Protein AF-A0A8H5X0K3-F1 (afdb_monomer_lite)

Structure (mmCIF, N/CA/C/O backbone):
data_AF-A0A8H5X0K3-F1
#
_entry.id   AF-A0A8H5X0K3-F1
#
loop_
_atom_site.group_PDB
_atom_site.id
_atom_site.type_symbol
_atom_site.label_atom_id
_atom_site.label_alt_id
_atom_site.label_comp_id
_atom_site.label_asym_id
_atom_site.label_entity_id
_atom_site.label_seq_id
_atom_site.pdbx_PDB_ins_code
_atom_site.Cartn_x
_atom_site.Cartn_y
_atom_site.Cartn_z
_atom_site.occupancy
_atom_site.B_iso_or_equiv
_atom_site.auth_seq_id
_atom_site.auth_comp_id
_atom_site.auth_asym_id
_atom_site.auth_atom_id
_atom_site.pdbx_PDB_model_num
ATOM 1 N N . MET A 1 1 ? -10.413 4.285 52.171 1.00 44.81 1 MET A N 1
ATOM 2 C CA . MET A 1 1 ? -11.745 3.940 51.624 1.00 44.81 1 MET A CA 1
ATOM 3 C C . MET A 1 1 ? -11.951 4.759 50.364 1.00 44.81 1 MET A C 1
ATOM 5 O O . MET A 1 1 ? -11.795 5.970 50.444 1.00 44.81 1 MET A O 1
ATOM 9 N N . ALA A 1 2 ? -12.224 4.126 49.221 1.00 47.94 2 ALA A N 1
ATOM 10 C CA . ALA A 1 2 ? -12.540 4.861 47.996 1.00 47.94 2 ALA A CA 1
ATOM 11 C C . ALA A 1 2 ? -13.888 5.598 48.158 1.00 47.94 2 ALA A C 1
ATOM 13 O O . ALA A 1 2 ? -14.798 5.040 48.782 1.00 47.94 2 ALA A O 1
ATOM 14 N N . PRO A 1 3 ? -14.025 6.839 47.658 1.00 56.34 3 PRO A N 1
ATOM 15 C CA . PRO A 1 3 ? -15.287 7.568 47.719 1.00 56.34 3 PRO A CA 1
ATOM 16 C C . PRO A 1 3 ? -16.345 6.837 46.884 1.00 56.34 3 PRO A C 1
ATOM 18 O O . PRO A 1 3 ? -16.100 6.507 45.728 1.00 56.34 3 PRO A O 1
ATOM 21 N N . LYS A 1 4 ? -17.518 6.570 47.472 1.00 64.50 4 LYS A N 1
ATOM 22 C CA . LYS A 1 4 ? -18.664 6.011 46.741 1.00 64.50 4 LYS A CA 1
ATOM 23 C C . LYS A 1 4 ? -19.231 7.081 45.814 1.00 64.50 4 LYS A C 1
ATOM 25 O O . LYS A 1 4 ? -19.579 8.166 46.281 1.00 64.50 4 LYS A O 1
ATOM 30 N N . LEU A 1 5 ? -19.335 6.778 44.526 1.00 79.56 5 LEU A N 1
ATOM 31 C CA . LEU A 1 5 ? -19.898 7.680 43.529 1.00 79.56 5 LEU A CA 1
ATOM 32 C C . LEU A 1 5 ? -21.422 7.523 43.468 1.00 79.56 5 LEU A C 1
ATOM 34 O O . LEU A 1 5 ? -21.978 6.473 43.791 1.00 79.56 5 LEU A O 1
ATOM 38 N N . LEU A 1 6 ? -22.121 8.565 43.008 1.00 74.38 6 LEU A N 1
ATOM 39 C CA . LEU A 1 6 ? -23.579 8.538 42.822 1.00 74.38 6 LEU A CA 1
ATOM 40 C C . LEU A 1 6 ? -24.021 7.394 41.888 1.00 74.38 6 LEU A C 1
ATOM 42 O O . LEU A 1 6 ? -25.115 6.86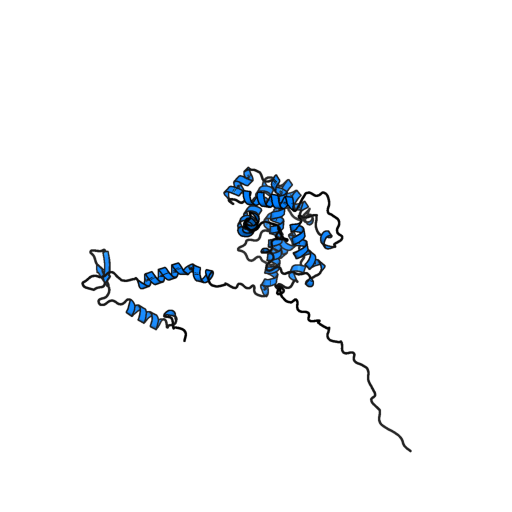0 42.051 1.00 74.38 6 LEU A O 1
ATOM 46 N N . THR A 1 7 ? -23.174 7.008 40.928 1.00 77.94 7 THR A N 1
ATOM 47 C CA . THR A 1 7 ? -23.386 5.895 39.985 1.00 77.94 7 THR A CA 1
ATOM 48 C C . THR A 1 7 ? -23.338 4.518 40.632 1.00 77.94 7 THR A C 1
ATOM 50 O O . THR A 1 7 ? -23.937 3.594 40.090 1.00 77.94 7 THR A O 1
ATOM 53 N N . ASP A 1 8 ? -22.689 4.394 41.790 1.00 83.44 8 ASP A N 1
ATOM 54 C CA . ASP A 1 8 ? -22.505 3.120 42.494 1.00 83.44 8 ASP A CA 1
ATOM 55 C C . ASP A 1 8 ? -23.735 2.756 43.342 1.00 83.44 8 ASP A C 1
ATOM 57 O O . ASP A 1 8 ? -23.810 1.678 43.933 1.00 83.44 8 ASP A O 1
ATOM 61 N N . LEU A 1 9 ? -24.716 3.663 43.423 1.00 83.06 9 LEU A N 1
ATOM 62 C CA . LEU A 1 9 ? -25.986 3.426 44.094 1.00 83.06 9 LEU A CA 1
ATOM 63 C C . LEU A 1 9 ? -26.957 2.651 43.180 1.00 83.06 9 LEU A C 1
ATOM 65 O O . LEU A 1 9 ? -27.055 2.951 41.980 1.00 83.06 9 LEU A O 1
ATOM 69 N N . PRO A 1 10 ? -27.761 1.724 43.740 1.00 89.44 10 PRO A N 1
ATOM 70 C CA . PRO A 1 10 ? -28.843 1.064 43.013 1.00 89.44 10 PRO A CA 1
ATOM 71 C C . PRO A 1 10 ? -29.771 2.062 42.309 1.00 89.44 10 PRO A C 1
ATOM 73 O O . PRO A 1 10 ? -29.965 3.195 42.769 1.00 89.44 10 PRO A O 1
ATOM 76 N N . SER A 1 11 ? -30.355 1.647 41.183 1.00 73.50 11 SER A N 1
ATOM 77 C CA . SER A 1 11 ? -31.247 2.476 40.357 1.00 73.50 11 SER A CA 1
ATOM 78 C C . SER A 1 11 ? -32.378 3.111 41.158 1.00 73.50 11 SER A C 1
ATOM 80 O O . SER A 1 11 ? -32.701 4.278 40.942 1.00 73.50 11 SER A O 1
ATOM 82 N N . GLU A 1 12 ? -32.940 2.378 42.115 1.00 85.50 12 GLU A N 1
ATOM 83 C CA . GLU A 1 12 ? -34.060 2.816 42.948 1.00 85.50 12 GLU A CA 1
ATOM 84 C C . GLU A 1 12 ? -33.649 3.997 43.834 1.00 85.50 12 GLU A C 1
ATOM 86 O O . GLU A 1 12 ? -34.406 4.953 44.010 1.00 85.50 12 GLU A O 1
ATOM 91 N N . ILE A 1 13 ? -32.425 3.953 44.367 1.00 84.31 13 ILE A N 1
ATOM 92 C CA . ILE A 1 13 ? -31.873 5.001 45.226 1.00 84.31 13 ILE A CA 1
ATOM 93 C C . ILE A 1 13 ? -31.519 6.233 44.392 1.00 84.31 13 ILE A C 1
ATOM 95 O O . ILE A 1 13 ? -31.896 7.344 44.763 1.00 84.31 13 ILE A O 1
ATOM 99 N N . ARG A 1 14 ? -30.890 6.052 43.222 1.00 83.25 14 ARG A N 1
ATOM 100 C CA . ARG A 1 14 ? -30.601 7.159 42.292 1.00 83.25 14 ARG A CA 1
ATOM 101 C C . ARG A 1 14 ? -31.872 7.880 41.849 1.00 83.25 14 ARG A C 1
ATOM 103 O O . ARG A 1 14 ? -31.919 9.104 41.869 1.00 83.25 14 ARG A O 1
ATOM 110 N N . GLN A 1 15 ? -32.925 7.139 41.505 1.00 80.81 15 GLN A N 1
ATOM 111 C CA . GLN A 1 15 ? -34.209 7.725 41.117 1.00 80.81 15 GLN A CA 1
ATOM 112 C C . GLN A 1 15 ? -34.878 8.492 42.259 1.00 80.81 15 GLN A C 1
ATOM 114 O O . GLN A 1 15 ? -35.460 9.542 42.004 1.00 80.81 15 GLN A O 1
ATOM 119 N N . LYS A 1 16 ? -34.790 8.010 43.506 1.00 84.50 16 LYS A N 1
ATOM 120 C CA . LYS A 1 16 ? -35.275 8.765 44.673 1.00 84.50 16 LYS A CA 1
ATOM 121 C C . LYS A 1 16 ? -34.510 10.076 44.845 1.00 84.50 16 LYS A C 1
ATOM 123 O O . LYS A 1 16 ? -35.144 11.113 44.977 1.00 84.50 16 LYS A O 1
ATOM 128 N N . ILE A 1 17 ? -33.180 10.046 44.749 1.00 81.88 17 ILE A N 1
ATOM 129 C CA . ILE A 1 17 ? -32.344 11.254 44.826 1.00 81.88 17 ILE A CA 1
ATOM 130 C C . ILE A 1 17 ? -32.718 12.240 43.713 1.00 81.88 17 ILE A C 1
ATOM 132 O O . ILE A 1 17 ? -32.972 13.403 43.993 1.00 81.88 17 ILE A O 1
ATOM 136 N N . PHE A 1 18 ? -32.826 11.786 42.460 1.00 80.62 18 PHE A N 1
ATOM 137 C CA . PHE A 1 18 ? -33.210 12.665 41.351 1.00 80.62 18 PHE A CA 1
ATOM 138 C C . PHE A 1 18 ? -34.618 13.233 41.498 1.00 80.62 18 PHE A C 1
ATOM 140 O O . PHE A 1 18 ? -34.832 14.390 41.149 1.00 80.62 18 PHE A O 1
ATOM 147 N N . LYS A 1 19 ? -35.568 12.447 42.021 1.00 81.06 19 LYS A N 1
ATOM 148 C CA . LYS A 1 19 ? -36.908 12.945 42.339 1.00 81.06 19 LYS A CA 1
ATOM 149 C C . LYS A 1 19 ? -36.830 14.066 43.364 1.00 81.06 19 LYS A C 1
ATOM 151 O O . LYS A 1 19 ? -37.384 15.115 43.091 1.00 81.06 19 LYS A O 1
ATOM 156 N N . GLU A 1 20 ? -36.107 13.891 44.466 1.00 80.38 20 GLU A N 1
ATOM 157 C CA . GLU A 1 20 ? -35.952 14.954 45.468 1.00 80.38 20 GLU A CA 1
ATOM 158 C C . GLU A 1 20 ? -35.208 16.182 44.912 1.00 80.38 20 GLU A C 1
ATOM 160 O O . GLU A 1 20 ? -35.621 17.305 45.168 1.00 80.38 20 GLU A O 1
ATOM 165 N N . CYS A 1 21 ? -34.173 16.004 44.082 1.00 71.62 21 CYS A N 1
ATOM 166 C CA . CYS A 1 21 ? -33.432 17.124 43.484 1.00 71.62 21 CYS A CA 1
ATOM 167 C C . CYS A 1 21 ? -34.217 17.916 42.424 1.00 71.62 21 CYS A C 1
ATOM 169 O O . CYS A 1 21 ? -33.861 19.057 42.139 1.00 71.62 21 CYS A O 1
ATOM 171 N N . LEU A 1 22 ? -35.219 17.306 41.783 1.00 76.75 22 LEU A N 1
ATOM 172 C CA . LEU A 1 22 ? -36.021 17.929 40.720 1.00 76.75 22 LEU A CA 1
ATOM 173 C C . LEU A 1 22 ? -37.431 18.311 41.184 1.00 76.75 22 LEU A C 1
ATOM 175 O O . LEU A 1 22 ? -38.166 18.954 40.437 1.00 76.75 22 LEU A O 1
ATOM 179 N N . LYS A 1 23 ? -37.826 17.900 42.390 1.00 80.31 23 LYS A N 1
ATOM 180 C CA . LYS A 1 23 ? -39.126 18.209 42.974 1.00 80.31 23 LYS A CA 1
ATOM 181 C C . LYS A 1 23 ? -39.151 19.667 43.420 1.00 80.31 23 LYS A C 1
ATOM 183 O O . LYS A 1 23 ? -38.236 20.144 44.080 1.00 80.31 23 LYS A O 1
ATOM 188 N N . VAL A 1 24 ? -40.227 20.351 43.054 1.00 79.19 24 VAL A N 1
ATOM 189 C CA . VAL A 1 24 ? -40.497 21.742 43.422 1.00 79.19 24 VAL A CA 1
ATOM 190 C C . VAL A 1 24 ? -41.868 21.791 44.087 1.00 79.19 24 VAL A C 1
ATOM 192 O O . VAL A 1 24 ? -42.794 21.109 43.635 1.00 79.19 24 VAL A O 1
ATOM 195 N N . ASP A 1 25 ? -41.997 22.566 45.162 1.00 78.69 25 ASP A N 1
ATOM 196 C CA . ASP A 1 25 ? -43.265 22.733 45.871 1.00 78.69 25 ASP A CA 1
ATOM 197 C C . ASP A 1 25 ? -44.319 23.370 44.956 1.00 78.69 25 ASP A C 1
ATOM 199 O O . ASP A 1 25 ? -44.050 24.322 44.227 1.00 78.69 25 ASP A O 1
ATOM 203 N N . GLY A 1 26 ? -45.519 22.784 44.937 1.00 80.25 26 GLY A N 1
ATOM 204 C CA . GLY A 1 26 ? -46.599 23.172 44.020 1.00 80.25 26 GLY A CA 1
ATOM 205 C C . GLY A 1 26 ? -46.424 22.697 42.568 1.00 80.25 26 GLY A C 1
ATOM 206 O O . GLY A 1 26 ? -47.373 22.774 41.790 1.00 80.25 26 GLY A O 1
ATOM 207 N N . GLY A 1 27 ? -45.264 22.145 42.199 1.00 84.06 27 GLY A N 1
ATOM 208 C CA . GLY A 1 27 ? -44.994 21.605 40.866 1.00 84.06 27 GLY A CA 1
ATOM 209 C C . GLY A 1 27 ? -44.684 22.674 39.815 1.00 84.06 27 GLY A C 1
ATOM 210 O O . GLY A 1 27 ? -44.081 23.705 40.110 1.00 84.06 27 GLY A O 1
ATOM 211 N N . TYR A 1 28 ? -45.066 22.401 38.566 1.00 85.50 28 TYR A N 1
ATOM 212 C CA . TYR A 1 28 ? -44.841 23.300 37.436 1.00 85.50 28 TYR A CA 1
ATOM 213 C C . TYR A 1 28 ? -46.164 23.832 36.888 1.00 85.50 28 TYR A C 1
ATOM 215 O O . TYR A 1 28 ? -47.122 23.075 36.733 1.00 85.50 28 TYR A O 1
ATOM 223 N N . ILE A 1 29 ? -46.198 25.118 36.546 1.00 87.25 29 ILE A N 1
ATOM 224 C CA . ILE A 1 29 ? -47.360 25.796 35.968 1.00 87.25 29 ILE A CA 1
ATOM 225 C C . ILE A 1 29 ? -46.960 26.407 34.626 1.00 87.25 29 ILE A C 1
ATOM 227 O O . ILE A 1 29 ? -45.855 26.918 34.446 1.00 87.25 29 ILE A O 1
ATOM 231 N N . TYR A 1 30 ? -47.867 26.341 33.656 1.00 85.06 30 TYR A N 1
ATOM 232 C CA . TYR A 1 30 ? -47.690 26.999 32.369 1.00 85.06 30 TYR A CA 1
ATOM 233 C C . TYR A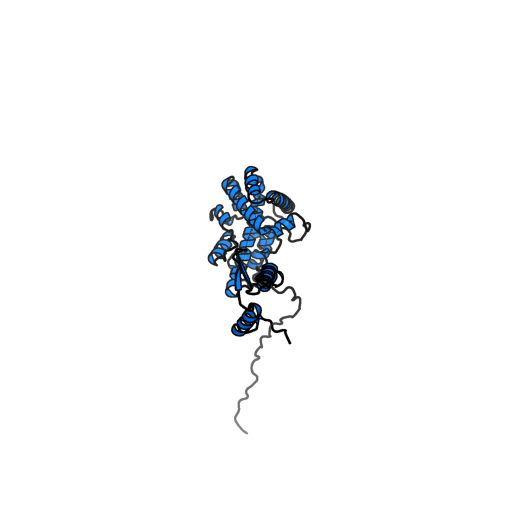 1 30 ? -47.957 28.506 32.495 1.00 85.06 30 TYR A C 1
ATOM 235 O O . TYR A 1 30 ? -49.039 28.929 32.908 1.00 85.06 30 TYR A O 1
ATOM 243 N N . ASN A 1 31 ? -46.972 29.325 32.130 1.00 82.00 31 ASN A N 1
ATOM 244 C CA . ASN A 1 31 ? -47.088 30.774 32.102 1.00 82.00 31 ASN A CA 1
ATOM 245 C C . ASN A 1 31 ? -47.468 31.245 30.691 1.00 82.00 31 ASN A C 1
ATOM 247 O O . ASN A 1 31 ? -46.617 31.371 29.812 1.00 82.00 31 ASN A O 1
ATOM 251 N N . ALA A 1 32 ? -48.749 31.568 30.502 1.00 82.94 32 ALA A N 1
ATOM 252 C CA . ALA A 1 32 ? -49.290 32.018 29.220 1.00 82.94 32 ALA A CA 1
ATOM 253 C C . ALA A 1 32 ? -48.688 33.338 28.700 1.00 82.94 32 ALA A C 1
ATOM 255 O O . ALA A 1 32 ? -48.738 33.590 27.503 1.00 82.94 32 ALA A O 1
ATOM 256 N N . GLN A 1 33 ? -48.118 34.182 29.570 1.00 82.00 33 GLN A N 1
ATOM 257 C CA . GLN A 1 33 ? -47.499 35.446 29.147 1.00 82.00 33 GLN A CA 1
ATOM 258 C C . GLN A 1 33 ? -46.124 35.236 28.509 1.00 82.00 33 GLN A C 1
ATOM 260 O O . GLN A 1 33 ? -45.711 36.028 27.668 1.00 82.00 33 GLN A O 1
ATOM 265 N N . THR A 1 34 ? -45.401 34.195 28.924 1.00 81.06 34 THR A N 1
ATOM 266 C CA . THR A 1 34 ? -44.049 33.899 28.430 1.00 81.06 34 THR A CA 1
ATOM 267 C C . THR A 1 34 ? -43.996 32.672 27.526 1.00 81.06 34 THR A C 1
ATOM 269 O O . THR A 1 34 ? -42.914 32.365 27.028 1.00 81.06 34 THR A O 1
ATOM 272 N N . ASP A 1 35 ? -45.134 31.992 27.333 1.00 82.25 35 ASP A N 1
ATOM 273 C CA . ASP A 1 35 ? -45.275 30.720 26.609 1.00 82.25 35 ASP A CA 1
ATOM 274 C C . ASP A 1 35 ? -44.284 29.651 27.110 1.00 82.25 35 ASP A C 1
ATOM 276 O O . ASP A 1 35 ? -43.630 28.928 26.358 1.00 82.25 35 ASP A O 1
ATOM 280 N N . LYS A 1 36 ? -44.078 29.611 28.433 1.00 80.06 36 LYS A N 1
ATOM 281 C CA . LYS A 1 36 ? -43.076 28.749 29.076 1.00 80.06 36 LYS A CA 1
ATOM 282 C C . LYS A 1 36 ? -43.623 28.091 30.329 1.00 80.06 36 LYS A C 1
ATOM 284 O O . LYS A 1 36 ? -44.433 28.658 31.056 1.00 80.06 36 LYS A O 1
ATOM 289 N N . LEU A 1 37 ? -43.117 26.895 30.608 1.00 80.25 37 LEU A N 1
ATOM 290 C CA . LEU A 1 37 ? -43.355 26.191 31.861 1.00 80.25 37 LEU A CA 1
ATOM 291 C C . LEU A 1 37 ? -42.433 26.766 32.954 1.00 80.25 37 LEU A C 1
ATOM 293 O O . LEU A 1 37 ? -41.221 26.861 32.750 1.00 80.25 37 LEU A O 1
ATOM 297 N N . THR A 1 38 ? -43.000 27.163 34.091 1.00 85.31 38 THR A N 1
ATOM 298 C CA . THR A 1 38 ? -42.286 27.711 35.258 1.00 85.31 38 THR A CA 1
ATOM 299 C C . THR A 1 38 ? -42.618 26.911 36.511 1.00 85.31 38 THR A C 1
ATOM 301 O O . THR A 1 38 ? -43.503 26.055 36.494 1.00 85.31 38 THR A O 1
ATOM 304 N N . ASN A 1 39 ? -41.923 27.185 37.610 1.00 85.25 39 ASN A N 1
ATOM 305 C CA . ASN A 1 39 ? -42.326 26.691 38.923 1.00 85.25 39 ASN A CA 1
ATOM 306 C C . ASN A 1 39 ? -43.694 27.277 39.321 1.00 85.25 39 ASN A C 1
ATOM 308 O O . ASN A 1 39 ? -44.130 28.301 38.782 1.00 85.25 39 ASN A O 1
ATOM 312 N N . ALA A 1 40 ? -44.383 26.592 40.233 1.00 84.12 40 ALA A N 1
ATOM 313 C CA . ALA A 1 40 ? -45.695 26.975 40.755 1.00 84.12 40 ALA A CA 1
ATOM 314 C C . ALA A 1 40 ? -45.648 28.045 41.863 1.00 84.12 40 ALA A C 1
ATOM 316 O O . ALA A 1 40 ? -46.666 28.321 42.494 1.00 84.12 40 ALA A O 1
ATOM 317 N N . ASP A 1 41 ? -44.477 28.626 42.122 1.00 83.00 41 ASP A N 1
ATOM 318 C CA . ASP A 1 41 ? -44.294 29.682 43.109 1.00 83.00 41 ASP A CA 1
ATOM 319 C C . ASP A 1 41 ? -44.891 31.018 42.638 1.00 83.00 41 ASP A C 1
ATOM 321 O O . ASP A 1 41 ? -45.065 31.277 41.444 1.00 83.00 41 ASP A O 1
ATOM 325 N N . GLU A 1 42 ? -45.189 31.909 43.588 1.00 78.44 42 GLU A N 1
ATOM 326 C CA . GLU A 1 42 ? -45.729 33.243 43.283 1.00 78.44 42 GLU A CA 1
ATOM 327 C C . GLU A 1 42 ? -44.784 34.054 42.381 1.00 78.44 42 GLU A C 1
ATOM 329 O O . GLU A 1 42 ? -45.230 34.823 41.529 1.00 78.44 42 GLU A O 1
ATOM 334 N N . ALA A 1 43 ? -43.474 33.828 42.517 1.00 79.94 43 ALA A N 1
ATOM 335 C CA . ALA A 1 43 ? -42.435 34.457 41.710 1.00 79.94 43 ALA A CA 1
ATOM 336 C C . ALA A 1 43 ? -42.302 33.875 40.283 1.00 79.94 43 ALA A C 1
ATOM 338 O O . ALA A 1 43 ? -41.549 34.430 39.480 1.00 79.94 43 ALA A O 1
ATOM 339 N N . ARG A 1 44 ? -43.012 32.781 39.954 1.00 79.12 44 ARG A N 1
ATOM 340 C CA . ARG A 1 44 ? -42.949 32.039 38.678 1.00 79.12 44 ARG A CA 1
ATOM 341 C C . ARG A 1 44 ? -41.519 31.791 38.201 1.00 79.12 44 ARG A C 1
ATOM 343 O O . ARG A 1 44 ? -41.171 32.073 37.048 1.00 79.12 44 ARG A O 1
ATOM 350 N N . THR A 1 45 ? -40.670 31.286 39.090 1.00 80.19 45 THR A N 1
ATOM 351 C CA . THR A 1 45 ? -39.249 31.104 38.793 1.00 80.19 45 THR A CA 1
ATOM 352 C C . THR A 1 45 ? -39.044 30.116 37.629 1.00 80.19 45 THR A C 1
ATOM 354 O O . THR A 1 45 ? -39.766 29.117 37.514 1.00 80.19 45 THR A O 1
ATOM 357 N N . PRO A 1 46 ? -38.090 30.369 36.709 1.00 79.12 46 PRO A N 1
ATOM 358 C CA . PRO A 1 46 ? -37.807 29.449 35.609 1.00 79.12 46 PRO A CA 1
ATOM 359 C C . PRO A 1 46 ? -37.344 28.071 36.097 1.00 79.12 46 PRO A C 1
ATOM 361 O O . PRO A 1 46 ? -36.639 27.957 37.100 1.00 79.12 46 PRO A O 1
ATOM 364 N N . ILE A 1 47 ? -37.672 27.021 35.338 1.00 80.25 47 ILE A N 1
ATOM 365 C CA . ILE A 1 47 ? -37.256 25.650 35.662 1.00 80.25 47 ILE A CA 1
ATOM 366 C C . ILE A 1 47 ? -35.729 25.547 35.633 1.00 80.25 47 ILE A C 1
ATOM 368 O O . ILE A 1 47 ? -35.086 25.736 34.595 1.00 80.25 47 ILE A O 1
ATOM 372 N N . ASN A 1 48 ? -35.143 25.189 36.773 1.00 72.06 48 ASN A N 1
ATOM 373 C CA . ASN A 1 48 ? -33.704 25.036 36.907 1.00 72.06 48 ASN A CA 1
ATOM 374 C C . ASN A 1 48 ? -33.258 23.642 36.433 1.00 72.06 48 ASN A C 1
ATOM 376 O O . ASN A 1 48 ? -33.305 22.660 37.168 1.00 72.06 48 ASN A O 1
ATOM 380 N N . LEU A 1 49 ? -32.794 23.563 35.184 1.00 73.81 49 LEU A N 1
ATOM 381 C CA . LEU A 1 49 ? -32.200 22.352 34.599 1.00 73.81 49 LEU A CA 1
ATOM 382 C C . LEU A 1 49 ? -30.663 22.342 34.675 1.00 73.81 49 LEU A C 1
ATOM 384 O O . LEU A 1 49 ? -30.029 21.586 33.933 1.00 73.81 49 LEU A O 1
ATOM 388 N N . SER A 1 50 ? -30.058 23.179 35.528 1.00 68.88 50 SER A N 1
ATOM 389 C CA . SER A 1 50 ? -28.599 23.366 35.607 1.00 68.88 50 SER A CA 1
ATOM 390 C C . SER A 1 50 ? -27.854 22.043 35.741 1.00 68.88 50 SER A C 1
ATOM 392 O O . SER A 1 50 ? -26.968 21.783 34.939 1.00 68.88 50 SER A O 1
ATOM 394 N N . LEU A 1 51 ? -28.286 21.144 36.633 1.00 71.06 51 LEU A N 1
ATOM 395 C CA . LEU A 1 51 ? -27.664 19.827 36.803 1.00 71.06 51 LEU A CA 1
ATOM 396 C C . LEU A 1 51 ? -27.631 19.025 35.491 1.00 71.06 51 LEU A C 1
ATOM 398 O O . LEU A 1 51 ? -26.594 18.492 35.105 1.00 71.06 51 LEU A O 1
ATOM 402 N N . ARG A 1 52 ? -28.747 18.983 34.752 1.00 74.94 52 ARG A N 1
ATOM 403 C CA . ARG A 1 52 ? -28.835 18.247 33.480 1.00 74.94 52 ARG A CA 1
ATOM 404 C C . ARG A 1 52 ? -27.971 18.885 32.389 1.00 74.94 52 ARG A C 1
ATOM 406 O O . ARG A 1 52 ? -27.431 18.175 31.540 1.00 74.94 52 ARG A O 1
ATOM 413 N N . TYR A 1 53 ? -27.867 20.212 32.369 1.00 74.44 53 TYR A N 1
ATOM 414 C CA . TYR A 1 53 ? -26.989 20.920 31.438 1.00 74.44 53 TYR A CA 1
ATOM 415 C C . TYR A 1 53 ? -25.514 20.720 31.778 1.00 74.44 53 TYR A C 1
ATOM 417 O O . TYR A 1 53 ? -24.757 20.349 30.887 1.00 74.44 53 TYR A O 1
ATOM 425 N N . THR A 1 54 ? -25.132 20.844 33.047 1.00 72.88 54 THR A N 1
ATOM 426 C CA . THR A 1 54 ? -23.769 20.601 33.528 1.00 72.88 54 THR A CA 1
ATOM 427 C C . THR A 1 54 ? -23.319 19.178 33.216 1.00 72.88 54 THR A C 1
ATOM 429 O O . THR A 1 54 ? -22.262 18.995 32.621 1.00 72.88 54 THR A O 1
ATOM 432 N N . CYS A 1 55 ? -24.143 18.161 33.500 1.00 74.56 55 CYS A N 1
ATOM 433 C CA . CYS A 1 55 ? -23.805 16.776 33.161 1.00 74.56 55 CYS A CA 1
ATOM 434 C C . CYS A 1 55 ? -23.626 16.562 31.649 1.00 74.56 55 CYS A C 1
ATOM 436 O O . CYS A 1 55 ? -22.726 15.834 31.243 1.00 74.56 55 CYS A O 1
ATOM 438 N N . ARG A 1 56 ? -24.447 17.202 30.803 1.00 75.62 56 ARG A N 1
ATOM 439 C CA . ARG A 1 56 ? -24.280 17.132 29.339 1.00 75.62 56 ARG A CA 1
ATOM 440 C C . ARG A 1 56 ? -23.034 17.858 28.849 1.00 75.62 56 ARG A C 1
ATOM 442 O O . ARG A 1 56 ? -22.407 17.357 27.924 1.00 75.62 56 ARG A O 1
ATOM 449 N N . SER A 1 57 ? -22.696 19.003 29.442 1.00 76.19 57 SER A N 1
ATOM 450 C CA . SER A 1 57 ? -21.459 19.724 29.128 1.00 76.19 57 SER A CA 1
ATOM 451 C C . SER A 1 57 ? -20.262 18.846 29.452 1.00 76.19 57 SER A C 1
ATOM 453 O O . SER A 1 57 ? -19.519 18.501 28.549 1.00 76.19 57 SER A O 1
ATOM 455 N N . ILE A 1 58 ? -20.172 18.341 30.687 1.00 72.19 58 ILE A N 1
ATOM 456 C CA . ILE A 1 58 ? -19.077 17.464 31.118 1.00 72.19 58 ILE A CA 1
ATOM 457 C C . ILE A 1 58 ? -18.981 16.220 30.230 1.00 72.19 58 ILE A C 1
ATOM 459 O O . ILE A 1 58 ? -17.891 15.865 29.800 1.00 72.19 58 ILE A O 1
ATOM 463 N N . ALA A 1 59 ? -20.098 15.561 29.909 1.00 73.62 59 ALA A N 1
ATOM 464 C CA . ALA A 1 59 ? -20.074 14.381 29.043 1.00 73.62 59 ALA A CA 1
ATOM 465 C C . ALA A 1 59 ? -19.587 14.700 27.618 1.00 73.62 59 ALA A C 1
ATOM 467 O O . ALA A 1 59 ? -18.902 13.885 27.010 1.00 73.62 59 ALA A O 1
ATOM 468 N N . ARG A 1 60 ? -19.919 15.882 27.086 1.00 77.00 60 ARG A N 1
ATOM 469 C CA . ARG A 1 60 ? -19.440 16.340 25.777 1.00 77.00 60 ARG A CA 1
ATOM 470 C C . ARG A 1 60 ? -17.959 16.713 25.829 1.00 77.00 60 ARG A C 1
ATOM 472 O O . ARG A 1 60 ? -17.203 16.260 24.978 1.00 77.00 60 ARG A O 1
ATOM 479 N N . ASP A 1 61 ? -17.557 17.475 26.840 1.00 77.00 61 ASP A N 1
ATOM 480 C CA . ASP A 1 61 ? -16.184 17.952 27.032 1.00 77.00 61 ASP A CA 1
ATOM 481 C C . ASP A 1 61 ? -15.221 16.786 27.296 1.00 77.00 61 ASP A C 1
ATOM 483 O O . ASP A 1 61 ? -14.054 16.832 26.920 1.00 77.00 61 ASP A O 1
ATOM 487 N N . THR A 1 62 ? -15.723 15.703 27.895 1.00 74.06 62 THR A N 1
ATOM 488 C CA . THR A 1 62 ? -14.942 14.494 28.172 1.00 74.06 62 THR A CA 1
ATOM 489 C C . THR A 1 62 ? -15.105 13.394 27.122 1.00 74.06 62 THR A C 1
ATOM 491 O O . THR A 1 62 ? -14.481 12.355 27.275 1.00 74.06 62 THR A O 1
ATOM 494 N N . ALA A 1 63 ? -15.870 13.578 26.037 1.00 71.44 63 ALA A N 1
ATOM 495 C CA . ALA A 1 63 ? -16.203 12.491 25.102 1.00 71.44 63 ALA A CA 1
ATOM 496 C C . ALA A 1 63 ? -14.979 11.792 24.475 1.00 71.44 63 ALA A C 1
ATOM 498 O O . ALA A 1 63 ? -15.004 10.586 24.241 1.00 71.44 63 ALA A O 1
ATOM 499 N N . THR A 1 64 ? -13.901 12.533 24.223 1.00 72.62 64 THR A N 1
ATOM 500 C CA . THR A 1 64 ? -12.659 12.008 23.628 1.00 72.62 64 THR A CA 1
ATOM 501 C C . THR A 1 64 ? -11.575 11.716 24.666 1.00 72.62 64 THR A C 1
ATOM 503 O O . THR A 1 64 ? -10.625 10.990 24.375 1.00 72.62 64 THR A O 1
ATOM 506 N N . ILE A 1 65 ? -11.720 12.238 25.890 1.00 78.00 65 ILE A N 1
ATOM 507 C CA . ILE A 1 65 ? -10.700 12.159 26.941 1.00 78.00 65 ILE A CA 1
ATOM 508 C C . ILE A 1 65 ? -10.400 10.706 27.340 1.00 78.00 65 ILE A C 1
ATOM 510 O O . ILE A 1 65 ? -9.219 10.379 27.394 1.00 78.00 65 ILE A O 1
ATOM 514 N N . PRO A 1 66 ? -11.378 9.796 27.552 1.00 72.44 66 PRO A N 1
ATOM 515 C CA . PRO A 1 66 ? -11.095 8.410 27.912 1.00 72.44 66 PRO A CA 1
ATOM 516 C C . PRO A 1 66 ? -10.159 7.694 26.938 1.00 72.44 66 PRO A C 1
ATOM 518 O O . PRO A 1 66 ? -9.282 6.972 27.393 1.00 72.44 66 PRO A O 1
ATOM 521 N N . LEU A 1 67 ? -10.302 7.912 25.627 1.00 72.50 67 LEU A N 1
ATOM 522 C CA . LEU A 1 67 ? -9.415 7.308 24.625 1.00 72.50 67 LEU A CA 1
ATOM 523 C C . LEU A 1 67 ? -8.065 8.037 24.538 1.00 72.50 67 LEU A C 1
ATOM 525 O O . LEU A 1 67 ? -7.064 7.419 24.204 1.00 72.50 67 LEU A O 1
ATOM 529 N N . ALA A 1 68 ? -8.030 9.336 24.854 1.00 66.19 68 ALA A N 1
ATOM 530 C CA . ALA A 1 68 ? -6.808 10.139 24.840 1.00 66.19 68 ALA A CA 1
ATOM 531 C C . ALA A 1 68 ? -5.903 9.907 26.064 1.00 66.19 68 ALA A C 1
ATOM 533 O O . ALA A 1 68 ? -4.690 10.059 25.957 1.00 66.19 68 ALA A O 1
ATOM 534 N N . VAL A 1 69 ? -6.472 9.575 27.230 1.00 75.62 69 VAL A N 1
ATOM 535 C CA . VAL A 1 69 ? -5.714 9.439 28.492 1.00 75.62 69 VAL A CA 1
ATOM 536 C C . VAL A 1 69 ? -5.482 7.996 28.926 1.00 75.62 69 VAL A C 1
ATOM 538 O O . VAL A 1 69 ? -4.688 7.767 29.834 1.00 75.62 69 VAL A O 1
ATOM 541 N N . ASN A 1 70 ? -6.164 7.025 28.314 1.00 60.84 70 ASN A N 1
ATOM 542 C CA . ASN A 1 70 ? -5.942 5.611 28.598 1.00 60.84 70 ASN A CA 1
ATOM 543 C C . ASN A 1 70 ? -5.236 4.943 27.423 1.00 60.84 70 ASN A C 1
ATOM 545 O O . ASN A 1 70 ? -5.680 5.040 26.281 1.00 60.84 70 ASN A O 1
ATOM 549 N N . THR A 1 71 ? -4.179 4.191 27.721 1.00 70.94 71 THR A N 1
ATOM 550 C CA . THR A 1 71 ? -3.549 3.300 26.748 1.00 70.94 71 THR A CA 1
ATOM 551 C C . THR A 1 71 ? -4.508 2.159 26.426 1.00 70.94 71 THR A C 1
ATOM 553 O O . THR A 1 71 ? -4.835 1.344 27.288 1.00 70.94 71 THR A O 1
ATOM 556 N N . ILE A 1 72 ? -4.971 2.096 25.180 1.00 70.88 72 ILE A N 1
ATOM 557 C CA . ILE A 1 72 ? -5.801 0.993 24.697 1.00 70.88 72 ILE A CA 1
ATOM 558 C C . ILE A 1 72 ? -4.869 -0.118 24.216 1.00 70.88 72 ILE A C 1
ATOM 560 O O . ILE A 1 72 ? -4.072 0.081 23.303 1.00 70.88 72 ILE A O 1
ATOM 564 N N . HIS A 1 73 ? -4.970 -1.293 24.833 1.00 61.12 73 HIS A N 1
ATOM 565 C CA . HIS A 1 73 ? -4.191 -2.463 24.443 1.00 61.12 73 HIS A CA 1
ATOM 566 C C . HIS A 1 73 ? -5.000 -3.335 23.484 1.00 61.12 73 HIS A C 1
ATOM 568 O O . HIS A 1 73 ? -5.942 -4.013 23.893 1.00 61.12 73 HIS A O 1
ATOM 574 N N . PHE A 1 74 ? -4.612 -3.347 22.212 1.00 67.00 74 PHE A N 1
ATOM 575 C CA . PHE A 1 74 ? -5.077 -4.347 21.256 1.00 67.00 74 PHE A CA 1
ATOM 576 C C . PHE A 1 74 ? -4.115 -5.534 21.278 1.00 67.00 74 PHE A C 1
ATOM 578 O O . PHE A 1 74 ? -2.899 -5.360 21.318 1.00 67.00 74 PHE A O 1
ATOM 585 N N . SER A 1 75 ? -4.650 -6.753 21.272 1.00 63.62 75 SER A N 1
ATOM 586 C CA . SER A 1 75 ? -3.842 -7.957 21.101 1.00 63.62 75 SER A CA 1
ATOM 587 C C . SER A 1 75 ? -4.540 -8.914 20.150 1.00 63.62 75 SER A C 1
ATOM 589 O O . SER A 1 75 ? -5.755 -9.107 20.203 1.00 63.62 75 SER A O 1
ATOM 591 N N . THR A 1 76 ? -3.756 -9.505 19.260 1.00 64.56 76 THR A N 1
ATOM 592 C CA . THR A 1 76 ? -4.236 -10.516 18.325 1.00 64.56 76 THR A CA 1
ATOM 593 C C . THR A 1 76 ? -4.266 -11.862 19.044 1.00 64.56 76 THR A C 1
ATOM 595 O O . THR A 1 76 ? -3.247 -12.302 19.590 1.00 64.56 76 THR A O 1
ATOM 598 N N . SER A 1 77 ? -5.425 -12.532 19.058 1.00 68.88 77 SER A N 1
ATOM 599 C CA . SER A 1 77 ? -5.533 -13.891 19.612 1.00 68.88 77 SER A CA 1
ATOM 600 C C . SER A 1 77 ? -4.563 -14.838 18.897 1.00 68.88 77 SER A C 1
ATOM 602 O O . SER A 1 77 ? -4.348 -14.667 17.695 1.00 68.88 77 SER A O 1
ATOM 604 N N . ASP A 1 78 ? -4.070 -15.878 19.578 1.00 68.31 78 ASP A N 1
ATOM 605 C CA . ASP A 1 78 ? -3.101 -16.842 19.022 1.00 68.31 78 ASP A CA 1
ATOM 606 C C . ASP A 1 78 ? -3.497 -17.372 17.630 1.00 68.31 78 ASP A C 1
ATOM 608 O O . ASP A 1 78 ? -2.655 -17.500 16.747 1.00 68.31 78 ASP A O 1
ATOM 612 N N . LYS A 1 79 ? -4.799 -17.598 17.400 1.00 71.25 79 LYS A N 1
ATOM 613 C CA . LYS A 1 79 ? -5.351 -18.114 16.135 1.00 71.25 79 LYS A CA 1
ATOM 614 C C . LYS A 1 79 ? -5.078 -17.217 14.919 1.00 71.25 79 LYS A C 1
ATOM 616 O O . LYS A 1 79 ? -4.992 -17.720 13.803 1.00 71.25 79 LYS A O 1
ATOM 621 N N . TRP A 1 80 ? -4.973 -15.907 15.120 1.00 76.62 80 TRP A N 1
ATOM 622 C CA . TRP A 1 80 ? -4.836 -14.923 14.042 1.00 76.62 80 TRP A CA 1
ATOM 623 C C . TRP A 1 80 ? -3.418 -14.372 13.923 1.00 76.62 80 TRP A C 1
ATOM 625 O O . TRP A 1 80 ? -3.157 -13.577 13.027 1.00 76.62 80 TRP A O 1
ATOM 635 N N . ARG A 1 81 ? -2.499 -14.776 14.809 1.00 78.00 81 ARG A N 1
ATOM 636 C CA . ARG A 1 81 ? -1.173 -14.162 14.900 1.00 78.00 81 ARG A CA 1
ATOM 637 C C . ARG A 1 81 ? -0.341 -14.393 13.631 1.00 78.00 81 ARG A C 1
ATOM 639 O O . ARG A 1 81 ? 0.173 -13.423 13.089 1.00 78.00 81 ARG A O 1
ATOM 646 N N . SER A 1 82 ? -0.373 -15.612 13.087 1.00 82.50 82 SER A N 1
ATOM 647 C CA . SER A 1 82 ? 0.324 -15.966 11.834 1.00 82.50 82 SER A CA 1
ATOM 648 C C . SER A 1 82 ? -0.281 -15.297 10.615 1.00 82.50 82 SER A C 1
ATOM 650 O O . SER A 1 82 ? 0.445 -14.816 9.746 1.00 82.50 82 SER A O 1
ATOM 652 N N . LEU A 1 83 ? -1.609 -15.164 10.586 1.00 88.50 83 LEU A N 1
ATOM 653 C CA . LEU A 1 83 ? -2.274 -14.401 9.537 1.00 88.50 83 LEU A CA 1
ATOM 654 C C . LEU A 1 83 ? -1.889 -12.921 9.594 1.00 88.50 83 LEU A C 1
ATOM 656 O O . LEU A 1 83 ? -1.559 -12.354 8.561 1.00 88.50 83 LEU A O 1
ATOM 660 N N . ALA A 1 84 ? -1.892 -12.317 10.783 1.00 86.75 84 ALA A N 1
ATOM 661 C CA . ALA A 1 84 ? -1.525 -10.918 10.969 1.00 86.75 84 ALA A CA 1
ATOM 662 C C . ALA A 1 84 ? -0.052 -10.656 10.619 1.00 86.75 84 ALA A C 1
ATOM 664 O O . ALA A 1 84 ? 0.247 -9.674 9.949 1.00 86.75 84 ALA A O 1
ATOM 665 N N . GLY A 1 85 ? 0.861 -11.550 11.013 1.00 87.38 85 GLY A N 1
ATOM 666 C CA . GLY A 1 85 ? 2.274 -11.460 10.647 1.00 87.38 85 GLY A CA 1
ATOM 667 C C . GLY A 1 85 ? 2.486 -11.546 9.135 1.00 87.38 85 GLY A C 1
ATOM 668 O O . GLY A 1 85 ? 3.134 -10.679 8.550 1.00 87.38 85 GLY A O 1
ATOM 669 N N . CYS A 1 86 ? 1.888 -12.544 8.480 1.00 90.62 86 CYS A N 1
ATOM 670 C CA . CYS A 1 86 ? 1.988 -12.698 7.026 1.00 90.62 86 CYS A CA 1
ATOM 671 C C . CYS A 1 86 ? 1.328 -11.533 6.277 1.00 90.62 86 CYS A C 1
ATOM 673 O O . CYS A 1 86 ? 1.883 -11.054 5.291 1.00 90.62 86 CYS A O 1
ATOM 675 N N . PHE A 1 87 ? 0.187 -11.036 6.768 1.00 91.50 87 PHE A N 1
ATOM 676 C CA . PHE A 1 87 ? -0.466 -9.838 6.246 1.00 91.50 87 PHE A CA 1
ATOM 677 C C . PHE A 1 87 ? 0.451 -8.614 6.328 1.00 91.50 87 PHE A C 1
ATOM 679 O O . PHE A 1 87 ? 0.655 -7.935 5.324 1.00 91.50 87 PHE A O 1
ATOM 686 N N . ASN A 1 88 ? 1.049 -8.357 7.493 1.00 90.38 88 ASN A N 1
ATOM 687 C CA . ASN A 1 88 ? 1.961 -7.232 7.674 1.00 90.38 88 ASN A CA 1
ATOM 688 C C . ASN A 1 88 ? 3.158 -7.323 6.723 1.00 90.38 88 ASN A C 1
ATOM 690 O O . ASN A 1 88 ? 3.515 -6.324 6.098 1.00 90.38 88 ASN A O 1
ATOM 694 N N . LEU A 1 89 ? 3.750 -8.514 6.574 1.00 91.25 89 LEU A N 1
ATOM 695 C CA . LEU A 1 89 ? 4.839 -8.748 5.628 1.00 91.25 89 LEU A CA 1
ATOM 696 C C . LEU A 1 89 ? 4.419 -8.419 4.192 1.00 91.25 89 LEU A C 1
ATOM 698 O O . LEU A 1 89 ? 5.079 -7.615 3.537 1.00 91.25 89 LEU A O 1
ATOM 702 N N . VAL A 1 90 ? 3.332 -9.022 3.704 1.00 93.19 90 VAL A N 1
ATOM 703 C CA . VAL A 1 90 ? 2.929 -8.899 2.297 1.00 93.19 90 VAL A CA 1
ATOM 704 C C . VAL A 1 90 ? 2.420 -7.494 1.963 1.00 93.19 90 VAL A C 1
ATOM 706 O O . VAL A 1 90 ? 2.755 -6.958 0.910 1.00 93.19 90 VAL A O 1
ATOM 709 N N . ALA A 1 91 ? 1.693 -6.846 2.878 1.00 92.31 91 ALA A N 1
ATOM 710 C CA . ALA A 1 91 ? 1.230 -5.472 2.701 1.00 92.31 91 ALA A CA 1
ATOM 711 C C . ALA A 1 91 ? 2.404 -4.480 2.678 1.00 92.31 91 ALA A C 1
ATOM 713 O O . ALA A 1 91 ? 2.397 -3.523 1.903 1.00 92.31 91 ALA A O 1
ATOM 714 N N . THR A 1 92 ? 3.434 -4.724 3.495 1.00 91.62 92 THR A N 1
ATOM 715 C CA . THR A 1 92 ? 4.652 -3.899 3.519 1.00 91.62 92 THR A CA 1
ATOM 716 C C . THR A 1 92 ? 5.502 -4.135 2.273 1.00 91.62 92 THR A C 1
ATOM 718 O O . THR A 1 92 ? 5.950 -3.172 1.657 1.00 91.62 92 THR A O 1
ATOM 721 N N . ALA A 1 93 ? 5.657 -5.391 1.845 1.00 92.50 93 ALA A N 1
ATOM 722 C CA . ALA A 1 93 ? 6.348 -5.750 0.609 1.00 92.50 93 ALA A CA 1
ATOM 723 C C . ALA A 1 93 ? 5.696 -5.086 -0.612 1.00 92.50 93 ALA A C 1
ATOM 725 O O . ALA A 1 93 ? 6.387 -4.456 -1.412 1.00 92.50 93 ALA A O 1
ATOM 726 N N . TYR A 1 94 ? 4.365 -5.166 -0.712 1.00 93.56 94 TYR A N 1
ATOM 727 C CA . TYR A 1 94 ? 3.605 -4.483 -1.755 1.00 93.56 94 TYR A CA 1
ATOM 728 C C . TYR A 1 94 ? 3.838 -2.970 -1.714 1.00 93.56 94 TYR A C 1
ATOM 730 O O . TYR A 1 94 ? 4.174 -2.391 -2.738 1.00 93.56 94 TYR A O 1
ATOM 738 N N . TYR A 1 95 ? 3.748 -2.331 -0.542 1.00 91.69 95 TYR A N 1
ATOM 739 C CA . TYR A 1 95 ? 3.975 -0.886 -0.413 1.00 91.69 95 TYR A CA 1
ATOM 740 C C . TYR A 1 95 ? 5.387 -0.448 -0.832 1.00 91.69 95 TYR A C 1
ATOM 742 O O . TYR A 1 95 ? 5.563 0.599 -1.453 1.00 91.69 95 TYR A O 1
ATOM 750 N N . ILE A 1 96 ? 6.411 -1.230 -0.493 1.00 90.62 96 ILE A N 1
ATOM 751 C CA . ILE A 1 96 ? 7.798 -0.936 -0.877 1.00 90.62 96 ILE A CA 1
ATOM 752 C C . ILE A 1 96 ? 7.971 -1.038 -2.395 1.00 90.62 96 ILE A C 1
ATOM 754 O O . ILE A 1 96 ? 8.589 -0.161 -2.997 1.00 90.62 96 ILE A O 1
ATOM 758 N N . LEU A 1 97 ? 7.389 -2.065 -3.018 1.00 91.88 97 LEU A N 1
ATOM 759 C CA . LEU A 1 97 ? 7.412 -2.236 -4.472 1.00 91.88 97 LEU A CA 1
ATOM 760 C C . LEU A 1 97 ? 6.578 -1.171 -5.193 1.00 91.88 97 LEU A C 1
ATOM 762 O O . LEU A 1 97 ? 6.990 -0.674 -6.233 1.00 91.88 97 LEU A O 1
ATOM 766 N N . GLU A 1 98 ? 5.431 -0.789 -4.634 1.00 92.44 98 GLU A N 1
ATOM 767 C CA . GLU A 1 98 ? 4.562 0.262 -5.168 1.00 92.44 98 GLU A CA 1
ATOM 768 C C . GLU A 1 98 ? 5.295 1.610 -5.225 1.00 92.44 98 GLU A C 1
ATOM 770 O O . GLU A 1 98 ? 5.260 2.297 -6.247 1.00 92.44 98 GLU A O 1
ATOM 775 N N . GLN A 1 99 ? 6.018 1.958 -4.156 1.00 91.00 99 GLN A N 1
ATOM 776 C CA . GLN A 1 99 ? 6.877 3.143 -4.121 1.00 91.00 99 GLN A CA 1
ATOM 777 C C . GLN A 1 99 ? 7.994 3.066 -5.164 1.00 91.00 99 GLN A C 1
ATOM 779 O O . GLN A 1 99 ? 8.182 4.006 -5.933 1.00 91.00 99 GLN A O 1
ATOM 784 N N . ASP A 1 100 ? 8.718 1.947 -5.206 1.00 88.81 100 ASP A N 1
ATOM 785 C CA . ASP A 1 100 ? 9.833 1.753 -6.134 1.00 88.81 100 ASP A CA 1
ATOM 786 C C . ASP A 1 100 ? 9.399 1.871 -7.604 1.00 88.81 100 ASP A C 1
ATOM 788 O O . ASP A 1 100 ? 10.028 2.584 -8.388 1.00 88.81 100 ASP A O 1
ATOM 792 N N . LEU A 1 101 ? 8.270 1.251 -7.961 1.00 91.00 101 LEU A N 1
ATOM 793 C CA . LEU A 1 101 ? 7.683 1.355 -9.295 1.00 91.00 101 LEU A CA 1
ATOM 794 C C . LEU A 1 101 ? 7.302 2.794 -9.637 1.00 91.00 101 LEU A C 1
ATOM 796 O O . LEU A 1 101 ? 7.606 3.252 -10.736 1.00 91.00 101 LEU A O 1
ATOM 800 N N . ALA A 1 102 ? 6.667 3.520 -8.714 1.00 91.62 102 ALA A N 1
ATOM 801 C CA . ALA A 1 102 ? 6.273 4.904 -8.961 1.00 91.62 102 ALA A CA 1
ATOM 802 C C . ALA A 1 102 ? 7.491 5.809 -9.204 1.00 91.62 102 ALA A C 1
ATOM 804 O O . ALA A 1 102 ? 7.434 6.685 -10.065 1.00 91.62 102 ALA A O 1
ATOM 805 N N . PHE A 1 103 ? 8.602 5.579 -8.497 1.00 88.38 103 PHE A N 1
ATOM 806 C CA . PHE A 1 103 ? 9.842 6.325 -8.712 1.00 88.38 103 PHE A CA 1
ATOM 807 C C . PHE A 1 103 ? 10.517 5.981 -10.040 1.00 88.38 103 PHE A C 1
ATOM 809 O O . PHE A 1 103 ? 10.920 6.888 -10.765 1.00 88.38 103 PHE A O 1
ATOM 816 N N . HIS A 1 104 ? 10.587 4.701 -10.411 1.00 86.12 104 HIS A N 1
ATOM 817 C CA . HIS A 1 104 ? 11.135 4.301 -11.710 1.00 86.12 104 HIS A CA 1
ATOM 818 C C . HIS A 1 104 ? 10.290 4.772 -12.896 1.00 86.12 104 HIS A C 1
ATOM 820 O O . HIS A 1 104 ? 10.832 5.046 -13.962 1.00 86.12 104 HIS A O 1
ATOM 826 N N . LEU A 1 105 ? 8.981 4.915 -12.702 1.00 87.75 105 LEU A N 1
ATOM 827 C CA . LEU A 1 105 ? 8.047 5.416 -13.706 1.00 87.75 105 LEU A CA 1
ATOM 828 C C . LEU A 1 105 ? 7.833 6.933 -13.621 1.00 87.75 105 LEU A C 1
ATOM 830 O O . LEU A 1 105 ? 6.936 7.455 -14.283 1.00 87.75 105 LEU A O 1
ATOM 834 N N . ALA A 1 106 ? 8.637 7.661 -12.839 1.00 87.38 106 ALA A N 1
ATOM 835 C CA . ALA A 1 106 ? 8.434 9.091 -12.615 1.00 87.38 106 ALA A CA 1
ATOM 836 C C . ALA A 1 106 ? 8.432 9.911 -13.918 1.00 87.38 106 ALA A C 1
ATOM 838 O O . ALA A 1 106 ? 7.655 10.856 -14.045 1.00 87.38 106 ALA A O 1
ATOM 839 N N . GLU A 1 107 ? 9.240 9.524 -14.910 1.00 84.06 107 GLU A N 1
ATOM 840 C CA . GLU A 1 107 ? 9.283 10.179 -16.227 1.00 84.06 107 GLU A CA 1
ATOM 841 C C . GLU A 1 107 ? 7.993 9.989 -17.044 1.00 84.06 107 GLU A C 1
ATOM 843 O O . GLU A 1 107 ? 7.686 10.800 -17.915 1.00 84.06 107 GLU A O 1
ATOM 848 N N . SER A 1 108 ? 7.203 8.957 -16.734 1.00 86.06 108 SER A N 1
ATOM 849 C CA . SER A 1 108 ? 5.894 8.715 -17.356 1.00 86.06 108 SER A CA 1
ATOM 850 C C . SER A 1 108 ? 4.775 9.562 -16.745 1.00 86.06 108 SER A C 1
ATOM 852 O O . SER A 1 108 ? 3.664 9.591 -17.280 1.00 86.06 108 SER A O 1
ATOM 854 N N . ILE A 1 109 ? 5.033 10.268 -15.637 1.00 86.50 109 ILE A N 1
ATOM 855 C CA . ILE A 1 109 ? 4.025 11.101 -14.980 1.00 86.50 109 ILE A CA 1
ATOM 856 C C . ILE A 1 109 ? 3.903 12.433 -15.723 1.00 86.50 109 ILE A C 1
ATOM 858 O O . ILE A 1 109 ? 4.717 13.347 -15.582 1.00 86.50 109 ILE A O 1
ATOM 862 N N . THR A 1 110 ? 2.842 12.569 -16.515 1.00 89.12 110 THR A N 1
ATOM 863 C CA . THR A 1 110 ? 2.597 13.792 -17.289 1.00 89.12 110 THR A CA 1
ATOM 864 C C . THR A 1 110 ? 2.122 14.955 -16.403 1.00 89.12 110 THR A C 1
ATOM 866 O O . THR A 1 110 ? 1.542 14.743 -15.332 1.00 89.12 110 THR A O 1
ATOM 869 N N . PRO A 1 111 ? 2.250 16.219 -16.857 1.00 89.88 111 PRO A N 1
ATOM 870 C CA . PRO A 1 111 ? 1.671 17.362 -16.148 1.00 89.88 111 PRO A CA 1
ATOM 871 C C . PRO A 1 111 ? 0.157 17.237 -15.908 1.00 89.88 111 PRO A C 1
ATOM 873 O O . PRO A 1 111 ? -0.342 17.701 -14.884 1.00 89.88 111 PRO A O 1
ATOM 876 N N . ALA A 1 112 ? -0.572 16.589 -16.825 1.00 94.25 112 ALA A N 1
ATOM 877 C CA . ALA A 1 112 ? -2.004 16.335 -16.680 1.00 94.25 112 ALA A CA 1
ATOM 878 C C . ALA A 1 112 ? -2.301 15.322 -15.562 1.00 94.25 112 ALA A C 1
ATOM 880 O O . ALA A 1 112 ? -3.235 15.526 -14.788 1.00 94.25 112 ALA A O 1
ATOM 881 N N . MET A 1 113 ? -1.488 14.268 -15.425 1.00 93.00 113 MET A N 1
ATOM 882 C CA . MET A 1 113 ? -1.588 13.339 -14.294 1.00 93.00 113 MET A CA 1
ATOM 883 C C . MET A 1 113 ? -1.295 14.034 -12.969 1.00 93.00 113 MET A C 1
ATOM 885 O O . MET A 1 113 ? -2.047 13.854 -12.014 1.00 93.00 113 MET A O 1
ATOM 889 N N . PHE A 1 114 ? -0.253 14.872 -12.911 1.00 91.00 114 PHE A N 1
ATOM 890 C CA . PHE A 1 114 ? 0.032 15.653 -11.708 1.00 91.00 114 PHE A CA 1
ATOM 891 C C . PHE A 1 114 ? -1.121 16.587 -11.343 1.00 91.00 114 PHE A C 1
ATOM 893 O O . PHE A 1 114 ? -1.466 16.667 -10.172 1.00 91.00 114 PHE A O 1
ATOM 900 N N . ALA A 1 115 ? -1.783 17.216 -12.317 1.00 92.94 115 ALA A N 1
ATOM 901 C CA . ALA A 1 115 ? -2.968 18.027 -12.042 1.00 92.94 115 ALA A CA 1
ATOM 902 C C . ALA A 1 115 ? -4.110 17.205 -11.407 1.00 92.94 115 ALA A C 1
ATOM 904 O O . ALA A 1 115 ? -4.778 17.686 -10.492 1.00 92.94 115 ALA A O 1
ATOM 905 N N . GLN A 1 116 ? -4.315 15.957 -11.847 1.00 95.88 116 GLN A N 1
ATOM 906 C CA . GLN A 1 116 ? -5.289 15.050 -11.226 1.00 95.88 116 GLN A CA 1
ATOM 907 C C . GLN A 1 116 ? -4.863 14.610 -9.818 1.00 95.88 116 GLN A C 1
ATOM 909 O O . GLN A 1 116 ? -5.689 14.577 -8.904 1.00 95.88 116 GLN A O 1
ATOM 914 N N . LEU A 1 117 ? -3.580 14.284 -9.636 1.00 92.94 117 LEU A N 1
ATOM 915 C CA . LEU A 1 117 ? -3.005 13.919 -8.341 1.00 92.94 117 LEU A CA 1
ATOM 916 C C . LEU A 1 117 ? -3.120 15.071 -7.343 1.00 92.94 117 LEU A C 1
ATOM 918 O O . LEU A 1 117 ? -3.602 14.849 -6.242 1.00 92.94 117 LEU A O 1
ATOM 922 N N . ASP A 1 118 ? -2.764 16.294 -7.729 1.00 90.75 118 ASP A N 1
ATOM 923 C CA . ASP A 1 118 ? -2.808 17.475 -6.863 1.00 90.75 118 ASP A CA 1
ATOM 924 C C . ASP A 1 118 ? -4.244 17.849 -6.463 1.00 90.75 118 ASP A C 1
ATOM 926 O O . ASP A 1 118 ? -4.475 18.308 -5.343 1.00 90.75 118 ASP A O 1
ATOM 930 N N . ALA A 1 119 ? -5.223 17.614 -7.346 1.00 93.88 119 ALA A N 1
ATOM 931 C CA . ALA A 1 119 ? -6.636 17.835 -7.042 1.00 93.88 119 ALA A CA 1
ATOM 932 C C . ALA A 1 119 ? -7.177 16.862 -5.979 1.00 93.88 119 ALA A C 1
ATOM 934 O O . ALA A 1 119 ? -8.046 17.238 -5.191 1.00 93.88 119 ALA A O 1
ATOM 935 N N . LYS A 1 120 ? -6.680 15.618 -5.954 1.00 94.06 120 LYS A N 1
ATOM 936 C CA . LYS A 1 120 ? -7.157 14.562 -5.045 1.00 94.06 120 LYS A CA 1
ATOM 937 C C . LYS A 1 120 ? -6.304 14.412 -3.784 1.00 94.06 120 LYS A C 1
ATOM 939 O O . LYS A 1 120 ? -6.840 14.142 -2.714 1.00 94.06 120 LYS A O 1
ATOM 944 N N . PHE A 1 121 ? -4.998 14.613 -3.911 1.00 92.00 121 PHE A N 1
ATOM 945 C CA . PHE A 1 121 ? -3.987 14.443 -2.873 1.00 92.00 121 PHE A CA 1
ATOM 946 C C . PHE A 1 121 ? -3.111 15.702 -2.802 1.00 92.00 121 PHE A C 1
ATOM 948 O O . PHE A 1 121 ? -1.984 15.724 -3.312 1.00 92.00 121 PHE A O 1
ATOM 955 N N . PRO A 1 122 ? -3.612 16.784 -2.179 1.00 87.81 122 PRO A N 1
ATOM 956 C CA . PRO A 1 122 ? -2.861 18.024 -2.074 1.00 87.81 122 PRO A CA 1
ATOM 957 C C . PRO A 1 122 ? -1.487 17.782 -1.449 1.00 87.81 122 PRO A C 1
ATOM 959 O O . PRO A 1 122 ? -1.367 17.091 -0.440 1.00 87.81 122 PRO A O 1
ATOM 962 N N . ARG A 1 123 ? -0.452 18.419 -2.009 1.00 84.62 123 ARG A N 1
ATOM 963 C CA . ARG A 1 123 ? 0.957 18.338 -1.567 1.00 84.62 123 ARG A CA 1
ATOM 964 C C . ARG A 1 123 ? 1.673 17.025 -1.902 1.00 84.62 123 ARG A C 1
ATOM 966 O O . ARG A 1 123 ? 2.889 16.988 -1.700 1.00 84.62 123 ARG A O 1
ATOM 973 N N . PHE A 1 124 ? 0.994 16.012 -2.453 1.00 88.44 124 PHE A N 1
ATOM 974 C CA . PHE A 1 124 ? 1.628 14.749 -2.848 1.00 88.44 124 PHE A CA 1
ATOM 975 C C . PHE A 1 124 ? 2.810 14.982 -3.786 1.00 88.44 124 PHE A C 1
ATOM 977 O O . PHE A 1 124 ? 3.907 14.527 -3.487 1.00 88.44 124 PHE A O 1
ATOM 984 N N . ARG A 1 125 ? 2.626 15.778 -4.848 1.00 88.56 125 ARG A N 1
ATOM 985 C CA . ARG A 1 125 ? 3.682 16.081 -5.819 1.00 88.56 125 ARG A CA 1
ATOM 986 C C . ARG A 1 125 ? 4.970 16.587 -5.168 1.00 88.56 125 ARG A C 1
ATOM 988 O O . ARG A 1 125 ? 6.039 16.061 -5.441 1.00 88.56 125 ARG A O 1
ATOM 995 N N . SER A 1 126 ? 4.863 17.561 -4.262 1.00 86.38 126 SER A N 1
ATOM 996 C CA . SER A 1 126 ? 6.035 18.132 -3.581 1.00 86.38 126 SER A CA 1
ATOM 997 C C . SER A 1 126 ? 6.781 17.118 -2.706 1.00 86.38 126 SER A C 1
ATOM 999 O O . SER A 1 126 ? 8.001 17.182 -2.588 1.00 86.38 126 SER A O 1
ATOM 1001 N N . MET A 1 127 ? 6.054 16.179 -2.091 1.00 88.25 127 MET A N 1
ATOM 1002 C CA . MET A 1 127 ? 6.660 15.117 -1.289 1.00 88.25 127 MET A CA 1
ATOM 1003 C C . MET A 1 127 ? 7.274 14.048 -2.193 1.00 88.25 127 MET A C 1
ATOM 1005 O O . MET A 1 127 ? 8.408 13.645 -1.966 1.00 88.25 127 MET A O 1
ATOM 1009 N N . PHE A 1 128 ? 6.567 13.667 -3.258 1.00 88.62 128 PHE A N 1
ATOM 1010 C CA . PHE A 1 128 ? 7.027 12.717 -4.263 1.00 88.62 128 PHE A CA 1
ATOM 1011 C C . PHE A 1 128 ? 8.322 13.175 -4.938 1.00 88.62 128 PHE A C 1
ATOM 1013 O O . PHE A 1 128 ? 9.273 12.408 -4.991 1.00 88.62 128 PHE A O 1
ATOM 1020 N N . GLU A 1 129 ? 8.403 14.428 -5.397 1.00 87.38 129 GLU A N 1
ATOM 1021 C CA . GLU A 1 129 ? 9.614 14.980 -6.023 1.00 87.38 129 GLU A CA 1
ATOM 1022 C C . GLU A 1 129 ? 10.805 14.994 -5.045 1.00 87.38 129 GLU A C 1
ATOM 1024 O O . GLU A 1 129 ? 11.936 14.701 -5.437 1.00 87.38 129 GLU A O 1
ATOM 1029 N N . SER A 1 130 ? 10.560 15.276 -3.759 1.00 86.00 130 SER A N 1
ATOM 1030 C CA . SER A 1 130 ? 11.604 15.212 -2.732 1.00 86.00 130 SER A CA 1
ATOM 1031 C C . SER A 1 130 ? 12.086 13.784 -2.474 1.00 86.00 130 SER A C 1
ATOM 1033 O O . SER A 1 130 ? 13.290 13.571 -2.344 1.00 86.00 130 SER A O 1
ATOM 1035 N N . GLU A 1 131 ? 11.176 12.814 -2.377 1.00 85.81 131 GLU A N 1
ATOM 1036 C CA . GLU A 1 131 ? 11.554 11.417 -2.151 1.00 85.81 131 GLU A CA 1
ATOM 1037 C C . GLU A 1 131 ? 12.176 10.775 -3.389 1.00 85.81 131 GLU A C 1
ATOM 1039 O O . GLU A 1 131 ? 13.113 9.995 -3.261 1.00 85.81 131 GLU A O 1
ATOM 1044 N N . LEU A 1 132 ? 11.756 11.169 -4.590 1.00 85.44 132 LEU A N 1
ATOM 1045 C CA . LEU A 1 132 ? 12.402 10.768 -5.836 1.00 85.44 132 LEU A CA 1
ATOM 1046 C C . LEU A 1 132 ? 13.857 11.257 -5.895 1.00 85.44 132 LEU A C 1
ATOM 1048 O O . LEU A 1 132 ? 14.744 10.528 -6.335 1.00 85.44 132 LEU A O 1
ATOM 1052 N N . ALA A 1 133 ? 14.143 12.471 -5.417 1.00 82.38 133 ALA A N 1
ATOM 1053 C CA . ALA A 1 133 ? 15.521 12.944 -5.315 1.00 82.38 133 ALA A CA 1
ATOM 1054 C C . ALA A 1 133 ? 16.349 12.078 -4.344 1.00 82.38 133 ALA A C 1
ATOM 1056 O O . ALA A 1 133 ? 17.473 11.693 -4.673 1.00 82.38 133 ALA A O 1
ATOM 1057 N N . ASN A 1 134 ? 15.782 11.713 -3.187 1.00 79.56 134 ASN A N 1
ATOM 1058 C CA . ASN A 1 134 ? 16.420 10.798 -2.233 1.00 79.56 134 ASN A CA 1
ATOM 1059 C C . ASN A 1 134 ? 16.635 9.398 -2.833 1.00 79.56 134 ASN A C 1
ATOM 1061 O O . ASN A 1 134 ? 17.705 8.813 -2.643 1.00 79.56 134 ASN A O 1
ATOM 1065 N N . HIS A 1 135 ? 15.648 8.885 -3.581 1.00 82.31 135 HIS A N 1
ATOM 1066 C CA . HIS A 1 135 ? 15.725 7.628 -4.330 1.00 82.31 135 HIS A CA 1
ATOM 1067 C C . HIS A 1 135 ? 16.937 7.619 -5.248 1.00 82.31 135 HIS A C 1
ATOM 1069 O O . HIS A 1 135 ? 17.807 6.761 -5.106 1.00 82.31 135 HIS A O 1
ATOM 1075 N N . ASN A 1 136 ? 17.033 8.618 -6.122 1.00 78.19 136 ASN A N 1
ATOM 1076 C CA . ASN A 1 136 ? 18.065 8.689 -7.150 1.00 78.19 136 ASN A CA 1
ATOM 1077 C C . ASN A 1 136 ? 19.480 8.805 -6.563 1.00 78.19 136 ASN A C 1
ATOM 1079 O O . ASN A 1 136 ? 20.430 8.269 -7.128 1.00 78.19 136 ASN A O 1
ATOM 1083 N N . ILE A 1 137 ? 19.638 9.473 -5.413 1.00 76.00 137 ILE A N 1
ATOM 1084 C CA . ILE A 1 137 ? 20.927 9.563 -4.705 1.00 76.00 137 ILE A CA 1
ATOM 1085 C C . ILE A 1 137 ? 21.364 8.191 -4.171 1.00 76.00 137 ILE A C 1
ATOM 1087 O O . ILE A 1 137 ? 22.553 7.868 -4.189 1.00 76.00 137 ILE A O 1
ATOM 1091 N N . ARG A 1 138 ? 20.419 7.392 -3.664 1.00 73.50 138 ARG A N 1
ATOM 1092 C CA . ARG A 1 138 ? 20.690 6.091 -3.026 1.00 73.50 138 ARG A CA 1
ATOM 1093 C C . ARG A 1 138 ? 20.746 4.933 -4.015 1.00 73.50 138 ARG A C 1
ATOM 1095 O O . ARG A 1 138 ? 21.382 3.924 -3.721 1.00 73.50 138 ARG A O 1
ATOM 1102 N N . ASN A 1 139 ? 20.113 5.098 -5.171 1.00 71.00 139 ASN A N 1
ATOM 1103 C CA . ASN A 1 139 ? 20.080 4.146 -6.271 1.00 71.00 139 ASN A CA 1
ATOM 1104 C C . ASN A 1 139 ? 20.673 4.787 -7.533 1.00 71.00 139 ASN A C 1
ATOM 1106 O O . ASN A 1 139 ? 19.961 4.924 -8.532 1.00 71.00 139 ASN A O 1
ATOM 1110 N N . PRO A 1 140 ? 21.952 5.217 -7.514 1.00 62.72 140 PRO A N 1
ATOM 1111 C CA . PRO A 1 140 ? 22.568 5.731 -8.725 1.00 62.72 140 PRO A CA 1
ATOM 1112 C C . PRO A 1 140 ? 22.484 4.650 -9.805 1.00 62.72 140 PRO A C 1
ATOM 1114 O O . PRO A 1 140 ? 22.653 3.463 -9.515 1.00 62.72 140 PRO A O 1
ATOM 1117 N N . VAL A 1 141 ? 22.210 5.060 -11.044 1.00 55.28 141 VAL A N 1
ATOM 1118 C CA . VAL A 1 141 ? 22.216 4.178 -12.217 1.00 55.28 141 VAL A CA 1
ATOM 1119 C C . VAL A 1 141 ? 23.663 3.732 -12.464 1.00 55.28 141 VAL A C 1
ATOM 1121 O O . VAL A 1 141 ? 24.364 4.269 -13.313 1.00 55.28 141 VAL A O 1
ATOM 1124 N N . GLU A 1 142 ? 24.164 2.807 -11.649 1.00 48.97 142 GLU A N 1
ATOM 1125 C CA . GLU A 1 142 ? 25.458 2.169 -11.848 1.00 48.97 142 GLU A CA 1
ATOM 1126 C C . GLU A 1 142 ? 25.241 0.930 -12.718 1.00 48.97 142 GLU A C 1
ATOM 1128 O O . GLU A 1 142 ? 24.656 -0.071 -12.298 1.00 48.97 142 GLU A O 1
ATOM 1133 N N . ASP A 1 143 ? 25.722 1.002 -13.959 1.00 38.78 143 ASP A N 1
ATOM 1134 C CA . ASP A 1 143 ? 25.912 -0.163 -14.811 1.00 38.78 143 ASP A CA 1
ATOM 1135 C C . ASP A 1 143 ? 26.710 -1.241 -14.046 1.00 38.78 143 ASP A C 1
ATOM 1137 O O . ASP A 1 143 ? 27.924 -1.138 -13.868 1.00 38.78 143 ASP A O 1
ATOM 1141 N N . ARG A 1 144 ? 26.002 -2.319 -13.685 1.00 36.69 144 ARG A N 1
ATOM 1142 C CA . ARG A 1 144 ? 26.440 -3.600 -13.089 1.00 36.69 144 ARG A CA 1
ATOM 1143 C C . ARG A 1 144 ? 26.512 -3.682 -11.553 1.00 36.69 144 ARG A C 1
ATOM 1145 O O . ARG A 1 144 ? 27.162 -2.869 -10.902 1.00 36.69 144 ARG A O 1
ATOM 1152 N N . PRO A 1 145 ? 26.001 -4.788 -10.970 1.00 36.91 145 PRO A N 1
ATOM 1153 C CA . PRO A 1 145 ? 26.207 -5.090 -9.562 1.00 36.91 145 PRO A CA 1
ATOM 1154 C C . PRO A 1 145 ? 27.687 -5.362 -9.264 1.00 36.91 145 PRO A C 1
ATOM 1156 O O . PRO A 1 145 ? 28.345 -6.155 -9.948 1.00 36.91 145 PRO A O 1
ATOM 1159 N N . ARG A 1 146 ? 28.205 -4.784 -8.173 1.00 31.98 146 ARG A N 1
ATOM 1160 C CA . ARG A 1 146 ? 29.417 -5.306 -7.528 1.00 31.98 146 ARG A CA 1
ATOM 1161 C C . ARG A 1 146 ? 29.114 -6.711 -7.020 1.00 31.98 146 ARG A C 1
ATOM 1163 O O . ARG A 1 146 ? 28.393 -6.885 -6.047 1.00 31.98 146 ARG A O 1
ATOM 1170 N N . SER A 1 147 ? 29.708 -7.700 -7.680 1.00 41.59 147 SER A N 1
ATOM 1171 C CA . SER A 1 147 ? 29.739 -9.104 -7.266 1.00 41.59 147 SER A CA 1
ATOM 1172 C C . SER A 1 147 ? 29.990 -9.248 -5.756 1.00 41.59 147 SER A C 1
ATOM 1174 O O . SER A 1 147 ? 31.121 -9.040 -5.297 1.00 41.59 147 SER A O 1
ATOM 1176 N N . ARG A 1 148 ? 28.992 -9.728 -5.006 1.00 37.91 148 ARG A N 1
ATOM 1177 C CA . ARG A 1 148 ? 29.211 -10.458 -3.753 1.00 37.91 148 ARG A CA 1
ATOM 1178 C C . ARG A 1 148 ? 28.441 -11.778 -3.759 1.00 37.91 148 ARG A C 1
ATOM 1180 O O . ARG A 1 148 ? 27.325 -11.890 -4.231 1.00 37.91 148 ARG A O 1
ATOM 1187 N N . LYS A 1 149 ? 29.165 -12.813 -3.345 1.00 36.34 149 LYS A N 1
ATOM 1188 C CA . LYS A 1 149 ? 28.908 -14.250 -3.498 1.00 36.34 149 LYS A CA 1
ATOM 1189 C C . LYS A 1 149 ? 27.843 -14.819 -2.542 1.00 36.34 149 LYS A C 1
ATOM 1191 O O . LYS A 1 149 ? 27.956 -15.989 -2.180 1.00 36.34 149 LYS A O 1
ATOM 1196 N N . ASP A 1 150 ? 26.818 -14.070 -2.155 1.00 43.09 150 ASP A N 1
ATOM 1197 C CA . ASP A 1 150 ? 25.852 -14.574 -1.174 1.00 43.09 150 ASP A CA 1
ATOM 1198 C C . ASP A 1 150 ? 24.644 -15.221 -1.875 1.00 43.09 150 ASP A C 1
ATOM 1200 O O . ASP A 1 150 ? 24.118 -14.716 -2.861 1.00 43.09 150 ASP A O 1
ATOM 1204 N N . LEU A 1 151 ? 24.244 -16.412 -1.413 1.00 40.25 151 LEU A N 1
ATOM 1205 C CA . LEU A 1 151 ? 23.153 -17.224 -1.989 1.00 40.25 151 LEU A CA 1
ATOM 1206 C C . LEU A 1 151 ? 21.812 -16.472 -2.081 1.00 40.25 151 LEU A C 1
ATOM 1208 O O . LEU A 1 151 ? 21.002 -16.802 -2.941 1.00 40.25 151 LEU A O 1
ATOM 1212 N N . VAL A 1 152 ? 21.631 -15.462 -1.230 1.00 39.94 152 VAL A N 1
ATOM 1213 C CA . VAL A 1 152 ? 20.455 -14.587 -1.132 1.00 39.94 152 VAL A CA 1
ATOM 1214 C C . VAL A 1 152 ? 20.294 -13.695 -2.371 1.00 39.94 152 VAL A C 1
ATOM 1216 O O . VAL A 1 152 ? 19.192 -13.573 -2.894 1.00 39.94 152 VAL A O 1
ATOM 1219 N N . ASP A 1 153 ? 21.393 -13.190 -2.940 1.00 40.19 153 ASP A N 1
ATOM 1220 C CA . ASP A 1 153 ? 21.359 -12.301 -4.114 1.00 40.19 153 ASP A CA 1
ATOM 1221 C C . ASP A 1 153 ? 20.981 -13.038 -5.415 1.00 40.19 153 ASP A C 1
ATOM 1223 O O . ASP A 1 153 ? 20.791 -12.416 -6.458 1.00 40.19 153 ASP A O 1
ATOM 1227 N N . ARG A 1 154 ? 20.884 -14.377 -5.393 1.00 40.66 154 ARG A N 1
ATOM 1228 C CA . ARG A 1 154 ? 20.563 -15.177 -6.589 1.00 40.66 154 ARG A CA 1
ATOM 1229 C C . ARG A 1 154 ? 19.076 -15.223 -6.919 1.00 40.66 154 ARG A C 1
ATOM 1231 O O . ARG A 1 154 ? 18.747 -15.684 -8.009 1.00 40.66 154 ARG A O 1
ATOM 1238 N N . MET A 1 155 ? 18.195 -14.810 -6.008 1.00 44.00 155 MET A N 1
ATOM 1239 C CA . MET A 1 155 ? 16.755 -15.009 -6.196 1.00 44.00 155 MET A CA 1
ATOM 1240 C C . MET A 1 155 ? 16.070 -13.860 -6.945 1.00 44.00 155 MET A C 1
ATOM 1242 O O . MET A 1 155 ? 14.982 -14.067 -7.472 1.00 44.00 155 MET A O 1
ATOM 1246 N N . ARG A 1 156 ? 16.672 -12.659 -7.031 1.00 52.12 156 ARG A N 1
ATOM 1247 C CA . ARG A 1 156 ? 15.995 -11.461 -7.569 1.00 52.12 156 ARG A CA 1
ATOM 1248 C C . ARG A 1 156 ? 16.919 -10.586 -8.440 1.00 52.12 156 ARG A C 1
ATOM 1250 O O . ARG A 1 156 ? 18.130 -10.600 -8.227 1.00 52.12 156 ARG A O 1
ATOM 1257 N N . PRO A 1 157 ? 16.387 -9.838 -9.433 1.00 54.69 157 PRO A N 1
ATOM 1258 C CA . PRO A 1 157 ? 17.147 -8.848 -10.214 1.00 54.69 157 PRO A CA 1
ATOM 1259 C C . PRO A 1 157 ? 17.843 -7.802 -9.334 1.00 54.69 157 PRO A C 1
ATOM 1261 O O . PRO A 1 157 ? 17.501 -7.688 -8.158 1.00 54.69 157 PRO A O 1
ATOM 1264 N N . PRO A 1 158 ? 18.763 -6.978 -9.879 1.00 59.34 158 PRO A N 1
ATOM 1265 C CA . PRO A 1 158 ? 19.238 -5.796 -9.168 1.00 59.34 158 PRO A CA 1
ATOM 1266 C C . PRO A 1 158 ? 18.054 -4.859 -8.888 1.00 59.34 158 PRO A C 1
ATOM 1268 O O . PRO A 1 158 ? 17.583 -4.142 -9.769 1.00 59.34 158 PRO A O 1
ATOM 1271 N N . LEU A 1 159 ? 17.561 -4.923 -7.656 1.00 69.50 159 LEU A N 1
ATOM 1272 C CA . LEU A 1 159 ? 16.533 -4.052 -7.110 1.00 69.50 159 LEU A CA 1
ATOM 1273 C C . LEU A 1 159 ? 17.187 -2.792 -6.536 1.00 69.50 159 LEU A C 1
ATOM 1275 O O . LEU A 1 159 ? 18.377 -2.798 -6.200 1.00 69.50 159 LEU A O 1
ATOM 1279 N N . CYS A 1 160 ? 16.400 -1.733 -6.354 1.00 79.81 160 CYS A N 1
ATOM 1280 C CA . CYS A 1 160 ? 16.829 -0.598 -5.547 1.00 79.81 160 CYS A CA 1
ATOM 1281 C C . CYS A 1 160 ? 17.309 -1.066 -4.167 1.00 79.81 160 CYS A C 1
ATOM 1283 O O . CYS A 1 160 ? 16.767 -2.007 -3.581 1.00 79.81 160 CYS A O 1
ATOM 1285 N N . HIS A 1 161 ? 18.334 -0.395 -3.642 1.00 79.38 161 HIS A N 1
ATOM 1286 C CA . HIS A 1 161 ? 19.054 -0.742 -2.424 1.00 79.38 161 HIS A CA 1
ATOM 1287 C C . HIS A 1 161 ? 18.117 -1.049 -1.253 1.00 79.38 161 HIS A C 1
ATOM 1289 O O . HIS A 1 161 ? 18.317 -2.045 -0.564 1.00 79.38 161 HIS A O 1
ATOM 1295 N N . TRP A 1 162 ? 17.074 -0.242 -1.048 1.00 81.62 162 TRP A N 1
ATOM 1296 C CA . TRP A 1 162 ? 16.111 -0.459 0.032 1.00 81.62 162 TRP A CA 1
ATOM 1297 C C . TRP A 1 162 ? 15.161 -1.632 -0.210 1.00 81.62 162 TRP A C 1
ATOM 1299 O O . TRP A 1 162 ? 14.780 -2.308 0.742 1.00 81.62 162 TRP A O 1
ATOM 1309 N N . VAL A 1 163 ? 14.786 -1.904 -1.464 1.00 86.25 163 VAL A N 1
ATOM 1310 C CA . VAL A 1 163 ? 13.912 -3.033 -1.803 1.00 86.25 163 VAL A CA 1
ATOM 1311 C C . VAL A 1 163 ? 14.697 -4.316 -1.549 1.00 86.25 163 VAL A C 1
ATOM 1313 O O . VAL A 1 163 ? 14.217 -5.210 -0.853 1.00 86.25 163 VAL A O 1
ATOM 1316 N N . GLY A 1 164 ? 15.948 -4.362 -2.019 1.00 83.94 164 GLY A N 1
ATOM 1317 C CA . GLY A 1 164 ? 16.881 -5.443 -1.712 1.00 83.94 164 GLY A CA 1
ATOM 1318 C C . GLY A 1 164 ? 17.150 -5.576 -0.211 1.00 83.94 164 GLY A C 1
ATOM 1319 O O . GLY A 1 164 ? 17.160 -6.687 0.310 1.00 83.94 164 GLY A O 1
ATOM 1320 N N . TYR A 1 165 ? 17.300 -4.463 0.513 1.00 84.44 165 TYR A N 1
ATOM 1321 C CA . TYR A 1 165 ? 17.481 -4.477 1.966 1.00 84.44 165 TYR A CA 1
ATOM 1322 C C . TYR A 1 165 ? 16.271 -5.082 2.690 1.00 84.44 165 TYR A C 1
ATOM 1324 O O . TYR A 1 165 ? 16.450 -5.960 3.533 1.00 84.44 165 TYR A O 1
ATOM 1332 N N . PHE A 1 166 ? 15.050 -4.672 2.336 1.00 88.69 166 PHE A N 1
ATOM 1333 C CA . PHE A 1 166 ? 13.818 -5.224 2.898 1.00 88.69 166 PHE A CA 1
ATOM 1334 C C . PHE A 1 166 ? 13.698 -6.728 2.640 1.00 88.69 166 PHE A C 1
ATOM 1336 O O . PHE A 1 166 ? 13.560 -7.498 3.592 1.00 88.69 166 PHE A O 1
ATOM 1343 N N . PHE A 1 167 ? 13.784 -7.163 1.378 1.00 87.81 167 PHE A N 1
ATOM 1344 C CA . PHE A 1 167 ? 13.629 -8.580 1.037 1.00 87.81 167 PHE A CA 1
ATOM 1345 C C . PHE A 1 167 ? 14.755 -9.428 1.622 1.00 87.81 167 PHE A C 1
ATOM 1347 O O . PHE A 1 167 ? 14.473 -10.428 2.280 1.00 87.81 167 PHE A O 1
ATOM 1354 N N . GLY A 1 168 ? 16.002 -8.966 1.534 1.00 85.62 168 GLY A N 1
ATOM 1355 C CA . GLY A 1 168 ? 17.140 -9.652 2.132 1.00 85.62 168 GLY A CA 1
ATOM 1356 C C . GLY A 1 168 ? 16.996 -9.816 3.645 1.00 85.62 168 GLY A C 1
ATOM 1357 O O . GLY A 1 168 ? 17.313 -10.871 4.194 1.00 85.62 168 GLY A O 1
ATOM 1358 N N . LEU A 1 169 ? 16.501 -8.790 4.345 1.00 85.94 169 LEU A N 1
ATOM 1359 C CA . LEU A 1 169 ? 16.376 -8.809 5.801 1.00 85.94 169 LEU A CA 1
ATOM 1360 C C . LEU A 1 169 ? 15.154 -9.594 6.294 1.00 85.94 169 LEU A C 1
ATOM 1362 O O . LEU A 1 169 ? 15.260 -10.306 7.293 1.00 85.94 169 LEU A O 1
ATOM 1366 N N . LYS A 1 170 ? 14.002 -9.434 5.636 1.00 87.00 170 LYS A N 1
ATOM 1367 C CA . LYS A 1 170 ? 12.696 -9.885 6.143 1.00 87.00 170 LYS A CA 1
ATOM 1368 C C . LYS A 1 170 ? 12.158 -11.130 5.444 1.00 87.00 170 LYS A C 1
ATOM 1370 O O . LYS A 1 170 ? 11.335 -11.822 6.037 1.00 87.00 170 LYS A O 1
ATOM 1375 N N . VAL A 1 171 ? 12.629 -11.435 4.236 1.00 87.88 171 VAL A N 1
ATOM 1376 C CA . VAL A 1 171 ? 12.185 -12.594 3.450 1.00 87.88 171 VAL A CA 1
ATOM 1377 C C . VAL A 1 171 ? 13.328 -13.592 3.296 1.00 87.88 171 VAL A C 1
ATOM 1379 O O . VAL A 1 171 ? 13.303 -14.649 3.922 1.00 87.88 171 VAL A O 1
ATOM 1382 N N . ASP A 1 172 ? 14.376 -13.234 2.559 1.00 87.06 172 ASP A N 1
ATOM 1383 C CA . ASP A 1 172 ? 15.368 -14.195 2.072 1.00 87.06 172 ASP A CA 1
ATOM 1384 C C . ASP A 1 172 ? 16.184 -14.829 3.206 1.00 87.06 172 ASP A C 1
ATOM 1386 O O . ASP A 1 172 ? 16.456 -16.027 3.204 1.00 87.06 172 ASP A O 1
ATOM 1390 N N . ARG A 1 173 ? 16.558 -14.051 4.230 1.00 84.00 173 ARG A N 1
ATOM 1391 C CA . ARG A 1 173 ? 17.263 -14.589 5.404 1.00 84.00 173 ARG A CA 1
ATOM 1392 C C . ARG A 1 173 ? 16.447 -15.636 6.149 1.00 84.00 173 ARG A C 1
ATOM 1394 O O . ARG A 1 173 ? 17.002 -16.653 6.557 1.00 84.00 173 ARG A O 1
ATOM 1401 N N . ALA A 1 174 ? 15.164 -15.370 6.364 1.00 83.00 174 ALA A N 1
ATOM 1402 C CA . ALA A 1 174 ? 14.293 -16.284 7.087 1.00 83.00 174 ALA A CA 1
ATOM 1403 C C . ALA A 1 174 ? 13.971 -17.533 6.248 1.00 83.00 174 ALA A C 1
ATOM 1405 O O . ALA A 1 174 ? 13.854 -18.616 6.817 1.00 83.00 174 ALA A O 1
ATOM 1406 N N . ASP A 1 175 ? 13.912 -17.399 4.921 1.00 83.69 175 ASP A N 1
ATOM 1407 C CA . ASP A 1 175 ? 13.770 -18.527 3.996 1.00 83.69 175 ASP A CA 1
ATOM 1408 C C . ASP A 1 175 ? 15.014 -19.436 4.011 1.00 83.69 1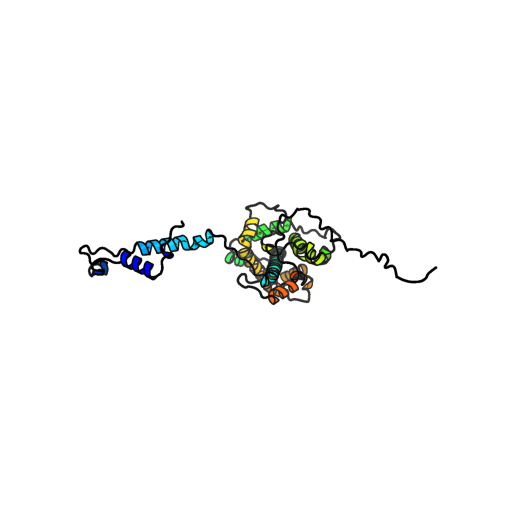75 ASP A C 1
ATOM 1410 O O . ASP A 1 175 ? 14.924 -20.646 4.209 1.00 83.69 175 ASP A O 1
ATOM 1414 N N . VAL A 1 176 ? 16.209 -18.842 3.902 1.00 83.44 176 VAL A N 1
ATOM 1415 C CA . VAL A 1 176 ? 17.480 -19.579 3.791 1.00 83.44 176 VAL A CA 1
ATOM 1416 C C . VAL A 1 176 ? 17.951 -20.159 5.127 1.00 83.44 176 VAL A C 1
ATOM 1418 O O . VAL A 1 176 ? 18.408 -21.301 5.186 1.00 83.44 176 VAL A O 1
ATOM 1421 N N . TYR A 1 177 ? 17.897 -19.372 6.203 1.00 80.19 177 TYR A N 1
ATOM 1422 C CA . TYR A 1 177 ? 18.465 -19.744 7.506 1.00 80.19 177 TYR A CA 1
ATOM 1423 C C . TYR A 1 177 ? 17.410 -20.234 8.507 1.00 80.19 177 TYR A C 1
ATOM 1425 O O . TYR A 1 177 ? 17.759 -20.705 9.593 1.00 80.19 177 TYR A O 1
ATOM 1433 N N . GLY A 1 178 ? 16.127 -20.166 8.145 1.00 78.56 178 GLY A N 1
ATOM 1434 C CA . GLY A 1 178 ? 15.019 -20.601 8.984 1.00 78.56 178 GLY A CA 1
ATOM 1435 C C . GLY A 1 178 ? 14.723 -19.655 10.160 1.00 78.56 178 GLY A C 1
ATOM 1436 O O . GLY A 1 178 ? 15.155 -18.498 10.177 1.00 78.56 178 GLY A O 1
ATOM 1437 N N . PRO A 1 179 ? 13.997 -20.138 11.191 1.00 79.50 179 PRO A N 1
ATOM 1438 C CA . PRO A 1 179 ? 13.487 -19.304 12.285 1.00 79.50 179 PRO A CA 1
ATOM 1439 C C . PRO A 1 179 ? 14.544 -18.546 13.101 1.00 79.50 179 PRO A C 1
ATOM 1441 O O . PRO A 1 179 ? 14.208 -17.586 13.783 1.00 79.50 179 PRO A O 1
ATOM 1444 N N . SER A 1 180 ? 15.816 -18.951 13.057 1.00 77.62 180 SER A N 1
ATOM 1445 C CA . SER A 1 180 ? 16.905 -18.268 13.772 1.00 77.62 180 SER A CA 1
ATOM 1446 C C . SER A 1 180 ? 17.258 -16.901 13.176 1.00 77.62 180 SER A C 1
ATOM 1448 O O . SER A 1 180 ? 17.822 -16.063 13.877 1.00 77.62 180 SER A O 1
ATOM 1450 N N . ALA A 1 181 ? 16.918 -16.666 11.907 1.00 77.00 181 ALA A N 1
ATOM 1451 C CA . ALA A 1 181 ? 17.115 -15.392 11.221 1.00 77.00 181 ALA A CA 1
ATOM 1452 C C . ALA A 1 181 ? 15.831 -14.547 11.137 1.00 77.00 181 ALA A C 1
ATOM 1454 O O . ALA A 1 181 ? 15.826 -13.491 10.506 1.00 77.00 181 ALA A O 1
ATOM 1455 N N . TYR A 1 182 ? 14.745 -15.001 11.769 1.00 79.06 182 TYR A N 1
ATOM 1456 C CA . TYR A 1 182 ? 13.468 -14.299 11.803 1.00 79.06 182 TYR A CA 1
ATOM 1457 C C . TYR A 1 182 ? 13.501 -13.114 12.777 1.00 79.06 182 TYR A C 1
ATOM 1459 O O . TYR A 1 182 ? 13.855 -13.262 13.945 1.00 79.06 182 TYR A O 1
ATOM 1467 N N . LEU A 1 183 ? 13.089 -11.937 12.296 1.00 76.56 183 LEU A N 1
ATOM 1468 C CA . LEU A 1 183 ? 13.112 -10.676 13.050 1.00 76.56 183 LEU A CA 1
ATOM 1469 C C . LEU A 1 183 ? 11.723 -10.170 13.463 1.00 76.56 183 LEU A C 1
ATOM 1471 O O . LEU A 1 183 ? 11.607 -9.035 13.919 1.00 76.56 183 LEU A O 1
ATOM 1475 N N . GLY A 1 184 ? 10.670 -10.977 13.310 1.00 83.00 184 GLY A N 1
ATOM 1476 C CA . GLY A 1 184 ? 9.304 -10.528 13.584 1.00 83.00 184 GLY A CA 1
ATOM 1477 C C . GLY A 1 184 ? 8.660 -9.792 12.404 1.00 83.00 184 GLY A C 1
ATOM 1478 O O . GLY A 1 184 ? 9.309 -9.006 11.711 1.00 83.00 184 GLY A O 1
ATOM 1479 N N . PHE A 1 185 ? 7.356 -10.013 12.208 1.00 85.25 185 PHE A N 1
ATOM 1480 C CA . PHE A 1 185 ? 6.531 -9.265 11.243 1.00 85.25 185 PHE A CA 1
ATOM 1481 C C . PHE A 1 185 ? 5.544 -8.287 11.898 1.00 85.25 185 PHE A C 1
ATOM 1483 O O . PHE A 1 185 ? 4.874 -7.532 11.199 1.00 85.25 185 PHE A O 1
ATOM 1490 N N . ALA A 1 186 ? 5.440 -8.284 13.232 1.00 77.88 186 ALA A N 1
ATOM 1491 C CA . ALA A 1 186 ? 4.466 -7.462 13.954 1.00 77.88 186 ALA A CA 1
ATOM 1492 C C . ALA A 1 186 ? 4.633 -5.963 13.647 1.00 77.88 186 ALA A C 1
ATOM 1494 O O . ALA A 1 186 ? 3.675 -5.318 13.231 1.00 77.88 186 ALA A O 1
ATOM 1495 N N . ASP A 1 187 ? 5.868 -5.469 13.727 1.00 77.50 187 ASP A N 1
ATOM 1496 C CA . ASP A 1 187 ? 6.178 -4.036 13.649 1.00 77.50 187 ASP A CA 1
ATOM 1497 C C . ASP A 1 187 ? 6.886 -3.677 12.324 1.00 77.50 187 ASP A C 1
ATOM 1499 O O . ASP A 1 187 ? 7.422 -2.589 12.168 1.00 77.50 187 ASP A O 1
ATOM 1503 N N . ILE A 1 188 ? 6.895 -4.587 11.338 1.00 85.25 188 ILE A N 1
ATOM 1504 C CA . ILE A 1 188 ? 7.654 -4.411 10.083 1.00 85.25 188 ILE A CA 1
ATOM 1505 C C . ILE A 1 188 ? 7.246 -3.147 9.313 1.00 85.25 188 ILE A C 1
ATOM 1507 O O . ILE A 1 188 ? 8.063 -2.553 8.630 1.00 85.25 188 ILE A O 1
ATOM 1511 N N . HIS A 1 189 ? 5.990 -2.724 9.432 1.00 79.69 189 HIS A N 1
ATOM 1512 C CA . HIS A 1 189 ? 5.454 -1.542 8.765 1.00 79.69 189 HIS A CA 1
ATOM 1513 C C . HIS A 1 189 ? 5.862 -0.222 9.444 1.00 79.69 189 HIS A C 1
ATOM 1515 O O . HIS A 1 189 ? 5.656 0.835 8.853 1.00 79.69 189 HIS A O 1
ATOM 1521 N N . GLU A 1 190 ? 6.408 -0.279 10.664 1.00 79.69 190 GLU A N 1
ATOM 1522 C CA . GLU A 1 190 ? 6.955 0.875 11.391 1.00 79.69 190 GLU A CA 1
ATOM 1523 C C . GLU A 1 190 ? 8.439 1.114 11.060 1.00 79.69 190 GLU A C 1
ATOM 1525 O O . GLU A 1 190 ? 8.994 2.154 11.412 1.00 79.69 190 GLU A O 1
ATOM 1530 N N . GLU A 1 191 ? 9.097 0.154 10.401 1.00 82.50 191 GLU A N 1
ATOM 1531 C CA . GLU A 1 191 ? 10.504 0.253 10.021 1.00 82.50 191 GLU A CA 1
ATOM 1532 C C . GLU A 1 191 ? 10.688 1.110 8.763 1.00 82.50 191 GLU A C 1
ATOM 1534 O O . GLU A 1 191 ? 10.012 0.936 7.745 1.00 82.50 191 GLU A O 1
ATOM 1539 N N . ASP A 1 192 ? 11.667 2.010 8.816 1.00 84.19 192 ASP A N 1
ATOM 1540 C CA . ASP A 1 192 ? 12.048 2.843 7.684 1.00 84.19 192 ASP A CA 1
ATOM 1541 C C . ASP A 1 192 ? 13.095 2.138 6.813 1.00 84.19 192 ASP A C 1
ATOM 1543 O O . ASP A 1 192 ? 14.305 2.212 7.042 1.00 84.19 192 ASP A O 1
ATOM 1547 N N . PHE A 1 193 ? 12.618 1.421 5.796 1.00 81.44 193 PHE A N 1
ATOM 1548 C CA . PHE A 1 193 ? 13.497 0.723 4.858 1.00 81.44 193 PHE A CA 1
ATOM 1549 C C . PHE A 1 193 ? 14.137 1.646 3.823 1.00 81.44 193 PHE A C 1
ATOM 1551 O O . PHE A 1 193 ? 15.144 1.259 3.230 1.00 81.44 193 PHE A O 1
ATOM 1558 N N . MET A 1 194 ? 13.587 2.843 3.598 1.00 76.81 194 MET A N 1
ATOM 1559 C CA . MET A 1 194 ? 14.191 3.827 2.696 1.00 76.81 194 MET A CA 1
ATOM 1560 C C . MET A 1 194 ? 15.389 4.504 3.352 1.00 76.81 194 MET A C 1
ATOM 1562 O O . MET A 1 194 ? 16.353 4.840 2.653 1.00 76.81 194 MET A O 1
ATOM 1566 N N . ASP A 1 195 ? 15.373 4.623 4.683 1.00 78.38 195 ASP A N 1
ATOM 1567 C CA . ASP A 1 195 ? 16.483 5.125 5.479 1.00 78.38 195 ASP A CA 1
ATOM 1568 C C . ASP A 1 195 ? 16.939 4.224 6.637 1.00 78.38 195 ASP A C 1
ATOM 1570 O O . ASP A 1 195 ? 16.938 4.629 7.801 1.00 78.38 195 ASP A O 1
ATOM 1574 N N . PRO A 1 196 ? 17.482 3.027 6.338 1.00 69.88 196 PRO A N 1
ATOM 1575 C CA . PRO A 1 196 ? 17.836 2.056 7.372 1.00 69.88 196 PRO A CA 1
ATOM 1576 C C . PRO A 1 196 ? 18.992 2.515 8.276 1.00 69.88 196 PRO A C 1
ATOM 1578 O O . PRO A 1 196 ? 19.239 1.913 9.320 1.00 69.88 196 PRO A O 1
ATOM 1581 N N . ARG A 1 197 ? 19.738 3.554 7.877 1.00 72.00 197 ARG A N 1
ATOM 1582 C CA . ARG A 1 197 ? 20.828 4.149 8.663 1.00 72.00 197 ARG A CA 1
ATOM 1583 C C . ARG A 1 197 ? 20.428 5.426 9.405 1.00 72.00 197 ARG A C 1
ATOM 1585 O O . ARG A 1 197 ? 21.201 5.873 10.249 1.00 72.00 197 ARG A O 1
ATOM 1592 N N . GLY A 1 198 ? 19.237 5.973 9.154 1.00 74.62 198 GLY A N 1
ATOM 1593 C CA . GLY A 1 198 ? 18.822 7.257 9.723 1.00 74.62 198 GLY A CA 1
ATOM 1594 C C . GLY A 1 198 ? 19.686 8.425 9.237 1.00 74.62 198 GLY A C 1
ATOM 1595 O O . GLY A 1 198 ? 19.945 9.352 10.004 1.00 74.62 198 GLY A O 1
ATOM 1596 N N . ASP A 1 199 ? 20.194 8.342 8.004 1.00 73.31 199 ASP A N 1
ATOM 1597 C CA . ASP A 1 199 ? 21.079 9.343 7.407 1.00 73.31 199 ASP A CA 1
ATOM 1598 C C . ASP A 1 199 ? 20.301 10.599 6.938 1.00 73.31 199 ASP A C 1
ATOM 1600 O O . ASP A 1 199 ? 20.909 11.630 6.637 1.00 73.31 199 ASP A O 1
ATOM 1604 N N . LEU A 1 200 ? 18.965 10.539 6.848 1.00 73.00 200 LEU A N 1
ATOM 1605 C CA . LEU A 1 200 ? 18.108 11.659 6.454 1.00 73.00 200 LEU A CA 1
ATOM 1606 C C . LEU A 1 200 ? 17.824 12.608 7.626 1.00 73.00 200 LEU A C 1
ATOM 1608 O O . LEU A 1 200 ? 17.779 12.245 8.801 1.00 73.00 200 LEU A O 1
ATOM 1612 N N . SER A 1 201 ? 17.638 13.887 7.291 1.00 63.94 201 SER A N 1
ATOM 1613 C CA . SER A 1 201 ? 17.405 14.934 8.288 1.00 63.94 201 SER A CA 1
ATOM 1614 C C . SER A 1 201 ? 16.036 14.781 8.952 1.00 63.94 201 SER A C 1
ATOM 1616 O O . SER A 1 201 ? 15.004 14.925 8.294 1.00 63.94 201 SER A O 1
ATOM 1618 N N . ARG A 1 202 ? 16.035 14.595 10.278 1.00 64.50 202 ARG A N 1
ATOM 1619 C CA . ARG A 1 202 ? 14.815 14.627 11.098 1.00 64.50 202 ARG A CA 1
ATOM 1620 C C . ARG A 1 202 ? 14.084 15.965 10.950 1.00 64.50 202 ARG A C 1
ATOM 1622 O O . ARG A 1 202 ? 14.700 17.029 10.958 1.00 64.50 202 ARG A O 1
ATOM 1629 N N . GLY A 1 203 ? 12.762 15.907 10.858 1.00 61.22 203 GLY A N 1
ATOM 1630 C CA . GLY A 1 203 ? 11.856 17.031 10.620 1.00 61.22 203 GLY A CA 1
ATOM 1631 C C . GLY A 1 203 ? 11.721 17.444 9.148 1.00 61.22 203 GLY A C 1
ATOM 1632 O O . GLY A 1 203 ? 11.071 18.454 8.868 1.00 61.22 203 GLY A O 1
ATOM 1633 N N . GLY A 1 204 ? 12.338 16.703 8.220 1.00 70.19 204 GLY A N 1
ATOM 1634 C CA . GLY A 1 204 ? 12.329 16.985 6.784 1.00 70.19 204 GLY A CA 1
ATOM 1635 C C . GLY A 1 204 ? 11.089 16.488 6.027 1.00 70.19 204 GLY A C 1
ATOM 1636 O O . GLY A 1 204 ? 10.094 16.048 6.604 1.00 70.19 204 GLY A O 1
ATOM 1637 N N . SER A 1 205 ? 11.153 16.564 4.695 1.00 74.19 205 SER A N 1
ATOM 1638 C CA . SER A 1 205 ? 10.150 15.993 3.781 1.00 74.19 205 SER A CA 1
ATOM 1639 C C . SER A 1 205 ? 9.993 14.481 3.954 1.00 74.19 205 SER A C 1
ATOM 1641 O O . SER A 1 205 ? 8.862 14.004 3.907 1.00 74.19 205 SER A O 1
ATOM 1643 N N . HIS A 1 206 ? 11.084 13.775 4.259 1.00 81.56 206 HIS A N 1
ATOM 1644 C CA . HIS A 1 206 ? 11.079 12.336 4.517 1.00 81.56 206 HIS A CA 1
ATOM 1645 C C . HIS A 1 206 ? 10.260 11.950 5.753 1.00 81.56 206 HIS A C 1
ATOM 1647 O O . HIS A 1 206 ? 9.359 11.120 5.673 1.00 81.56 206 HIS A O 1
ATOM 1653 N N . ASP A 1 207 ? 10.461 12.632 6.883 1.00 77.12 207 ASP A N 1
ATOM 1654 C CA . ASP A 1 207 ? 9.640 12.405 8.079 1.00 77.12 207 ASP A CA 1
ATOM 1655 C C . ASP A 1 207 ? 8.152 12.637 7.792 1.00 77.12 207 ASP A C 1
ATOM 1657 O O . ASP A 1 207 ? 7.295 11.918 8.305 1.00 77.12 207 ASP A O 1
ATOM 1661 N N . ARG A 1 208 ? 7.825 13.626 6.948 1.00 77.12 208 ARG A N 1
ATOM 1662 C CA . ARG A 1 208 ? 6.440 13.870 6.530 1.00 77.12 208 ARG A CA 1
ATOM 1663 C C . ARG A 1 208 ? 5.906 12.749 5.637 1.00 77.12 208 ARG A C 1
ATOM 1665 O O . ARG A 1 208 ? 4.755 12.366 5.825 1.00 77.12 208 ARG A O 1
ATOM 1672 N N . TRP A 1 209 ? 6.716 12.227 4.716 1.00 81.38 209 TRP A N 1
ATOM 1673 C CA .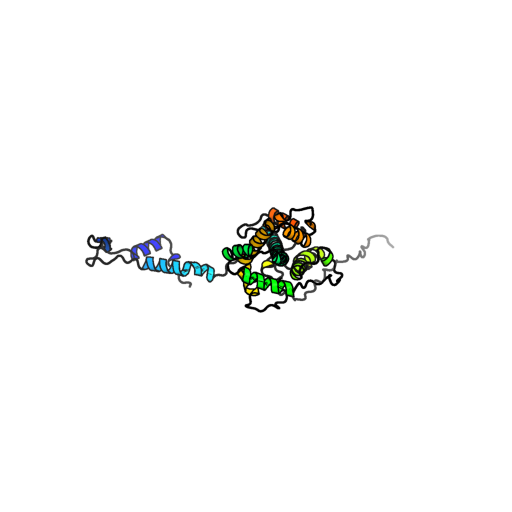 TRP A 1 209 ? 6.376 11.066 3.888 1.00 81.38 209 TRP A CA 1
ATOM 1674 C C . TRP A 1 209 ? 6.017 9.854 4.755 1.00 81.38 209 TRP A C 1
ATOM 1676 O O . TRP A 1 209 ? 4.969 9.244 4.553 1.00 81.38 209 TRP A O 1
ATOM 1686 N N . GLN A 1 210 ? 6.816 9.576 5.790 1.00 78.81 210 GLN A N 1
ATOM 1687 C CA . GLN A 1 210 ? 6.555 8.478 6.725 1.00 78.81 210 GLN A CA 1
ATOM 1688 C C . GLN A 1 210 ? 5.313 8.728 7.598 1.00 78.81 210 GLN A C 1
ATOM 1690 O O . GLN A 1 210 ? 4.451 7.857 7.735 1.00 78.81 210 GLN A O 1
ATOM 1695 N N . GLN A 1 211 ? 5.164 9.937 8.153 1.00 73.88 211 GLN A N 1
ATOM 1696 C CA . GLN A 1 211 ? 4.018 10.305 9.000 1.00 73.88 211 GLN A CA 1
ATOM 1697 C C . GLN A 1 211 ? 2.681 10.300 8.245 1.00 73.88 211 GLN A C 1
ATOM 1699 O O . GLN A 1 211 ? 1.639 10.064 8.851 1.00 73.88 211 GLN A O 1
ATOM 1704 N N . GLN A 1 212 ? 2.702 10.569 6.937 1.00 70.56 212 GLN A N 1
ATOM 1705 C CA . GLN A 1 212 ? 1.523 10.597 6.065 1.00 70.56 212 GLN A CA 1
ATOM 1706 C C . GLN A 1 212 ? 1.413 9.341 5.192 1.00 70.56 212 GLN A C 1
ATOM 1708 O O . GLN A 1 212 ? 0.766 9.371 4.146 1.00 70.56 212 GLN A O 1
ATOM 1713 N N . SER A 1 213 ? 2.016 8.228 5.619 1.00 69.88 213 SER A N 1
ATOM 1714 C CA . SER A 1 213 ? 2.104 6.990 4.833 1.00 69.88 213 SER A CA 1
ATOM 1715 C C . SER A 1 213 ? 0.755 6.472 4.317 1.00 69.88 213 SER A C 1
ATOM 1717 O O . SER A 1 213 ? 0.711 5.903 3.232 1.00 69.88 213 SER A O 1
ATOM 1719 N N . GLY A 1 214 ? -0.357 6.703 5.025 1.00 76.31 214 GLY A N 1
ATOM 1720 C CA . GLY A 1 214 ? -1.706 6.372 4.543 1.00 76.31 214 GLY A CA 1
ATOM 1721 C C . GLY A 1 214 ? -2.115 7.152 3.285 1.00 76.31 214 GLY A C 1
ATOM 1722 O O . GLY A 1 214 ? -2.420 6.549 2.257 1.00 76.31 214 GLY A O 1
ATOM 1723 N N . ASP A 1 215 ? -2.055 8.485 3.340 1.00 81.31 215 ASP A N 1
ATOM 1724 C CA . ASP A 1 215 ? -2.396 9.357 2.205 1.00 81.31 215 ASP A CA 1
ATOM 1725 C C . ASP A 1 215 ? -1.416 9.161 1.037 1.00 81.31 215 ASP A C 1
ATOM 1727 O O . ASP A 1 215 ? -1.808 9.143 -0.131 1.00 81.31 215 ASP A O 1
ATOM 1731 N N . VAL A 1 216 ? -0.133 8.958 1.355 1.00 87.38 216 VAL A N 1
ATOM 1732 C CA . VAL A 1 216 ? 0.923 8.657 0.381 1.00 87.38 216 VAL A CA 1
ATOM 1733 C C . VAL A 1 216 ? 0.649 7.330 -0.331 1.00 87.38 216 VAL A C 1
ATOM 1735 O O . VAL A 1 216 ? 0.737 7.277 -1.555 1.00 87.38 216 VAL A O 1
ATOM 1738 N N . ARG A 1 217 ? 0.249 6.276 0.394 1.00 88.31 217 ARG A N 1
ATOM 1739 C CA . ARG A 1 217 ? -0.151 4.981 -0.189 1.00 88.31 217 ARG A CA 1
ATOM 1740 C C . ARG A 1 217 ? -1.309 5.123 -1.162 1.00 88.31 217 ARG A C 1
ATOM 1742 O O . ARG A 1 217 ? -1.299 4.514 -2.226 1.00 88.31 217 ARG A O 1
ATOM 1749 N N . ASP A 1 218 ? -2.332 5.896 -0.816 1.00 90.69 218 ASP A N 1
ATOM 1750 C CA . ASP A 1 218 ? -3.472 6.116 -1.712 1.00 90.69 218 ASP A CA 1
ATOM 1751 C C . ASP A 1 218 ? -3.083 6.909 -2.962 1.00 90.69 218 ASP A C 1
ATOM 1753 O O . ASP A 1 218 ? -3.525 6.570 -4.067 1.00 90.69 218 ASP A O 1
ATOM 1757 N N . ALA A 1 219 ? -2.215 7.907 -2.805 1.00 93.81 219 ALA A N 1
ATOM 1758 C CA . ALA A 1 219 ? -1.699 8.695 -3.912 1.00 93.81 219 ALA A CA 1
ATOM 1759 C C . ALA A 1 219 ? -0.799 7.877 -4.852 1.00 93.81 219 ALA A C 1
ATOM 1761 O O . ALA A 1 219 ? -0.948 7.982 -6.068 1.00 93.81 219 ALA A O 1
ATOM 1762 N N . LEU A 1 220 ? 0.071 7.015 -4.318 1.00 94.06 220 LEU A N 1
ATOM 1763 C CA . LEU A 1 220 ? 0.922 6.113 -5.102 1.00 94.06 220 LEU A CA 1
ATOM 1764 C C . LEU A 1 220 ? 0.099 5.106 -5.905 1.00 94.06 220 LEU A C 1
ATOM 1766 O O . LEU A 1 220 ? 0.295 4.993 -7.115 1.00 94.06 220 LEU A O 1
ATOM 1770 N N . SER A 1 221 ? -0.879 4.444 -5.275 1.00 94.38 221 SER A N 1
ATOM 1771 C CA . SER A 1 221 ? -1.775 3.527 -5.990 1.00 94.38 221 SER A CA 1
ATOM 1772 C C . SER A 1 221 ? -2.533 4.232 -7.113 1.00 94.38 221 SER A C 1
ATOM 1774 O O . SER A 1 221 ? -2.733 3.668 -8.187 1.00 94.38 221 SER A O 1
ATOM 1776 N N . TYR A 1 222 ? -2.983 5.469 -6.875 1.00 96.00 222 TYR A N 1
ATOM 1777 C CA . TYR A 1 222 ? -3.662 6.262 -7.896 1.00 96.00 222 TYR A CA 1
ATOM 1778 C C . TYR A 1 222 ? -2.708 6.678 -9.024 1.00 96.00 222 TYR A C 1
ATOM 1780 O O . TYR A 1 222 ? -3.070 6.567 -10.192 1.00 96.00 222 TYR A O 1
ATOM 1788 N N . CYS A 1 223 ? -1.482 7.084 -8.687 1.00 96.19 223 CYS A N 1
ATOM 1789 C CA . CYS A 1 223 ? -0.432 7.430 -9.642 1.00 96.19 223 CYS A CA 1
ATOM 1790 C C . CYS A 1 223 ? -0.116 6.257 -10.582 1.00 96.19 223 CYS A C 1
ATOM 1792 O O . CYS A 1 223 ? -0.179 6.411 -11.800 1.00 96.19 223 CYS A O 1
ATOM 1794 N N . LEU A 1 224 ? 0.125 5.059 -10.038 1.00 96.75 224 LEU A N 1
ATOM 1795 C CA . LEU A 1 224 ? 0.408 3.871 -10.848 1.00 96.75 224 LEU A CA 1
ATOM 1796 C C . LEU A 1 224 ? -0.766 3.463 -11.742 1.00 96.75 224 LEU A C 1
ATOM 1798 O O . LEU A 1 224 ? -0.537 3.008 -12.859 1.00 96.75 224 LEU A O 1
ATOM 1802 N N . ARG A 1 225 ? -2.016 3.648 -11.295 1.00 97.31 225 ARG A N 1
ATOM 1803 C CA . ARG A 1 225 ? -3.195 3.417 -12.149 1.00 97.31 225 ARG A CA 1
ATOM 1804 C C . ARG A 1 225 ? -3.222 4.366 -13.341 1.00 97.31 225 ARG A C 1
ATOM 1806 O O . ARG A 1 225 ? -3.419 3.896 -14.454 1.00 97.31 225 ARG A O 1
ATOM 1813 N N . LEU A 1 226 ? -2.961 5.658 -13.123 1.00 97.31 226 LEU A N 1
ATOM 1814 C CA . LEU A 1 226 ? -2.865 6.631 -14.215 1.00 97.31 226 LEU A CA 1
ATOM 1815 C C . LEU A 1 226 ? -1.754 6.249 -15.204 1.00 97.31 226 LEU A C 1
ATOM 1817 O O . LEU A 1 226 ? -1.978 6.260 -16.412 1.00 97.31 226 LEU A O 1
ATOM 1821 N N . ILE A 1 227 ? -0.576 5.856 -14.710 1.00 94.81 227 ILE A N 1
ATOM 1822 C CA . ILE A 1 227 ? 0.534 5.417 -15.569 1.00 94.81 227 ILE A CA 1
ATOM 1823 C C . ILE A 1 227 ? 0.149 4.155 -16.359 1.00 94.81 227 ILE A C 1
ATOM 1825 O O . ILE A 1 227 ? 0.378 4.098 -17.561 1.00 94.81 227 ILE A O 1
ATOM 1829 N N . ALA A 1 228 ? -0.490 3.167 -15.731 1.00 96.81 228 ALA A N 1
ATOM 1830 C CA . ALA A 1 228 ? -0.931 1.939 -16.399 1.00 96.81 228 ALA A CA 1
ATOM 1831 C C . ALA A 1 228 ? -2.063 2.150 -17.431 1.00 96.81 228 ALA A C 1
ATOM 1833 O O . ALA A 1 228 ? -2.341 1.262 -18.248 1.00 96.81 228 ALA A O 1
ATOM 1834 N N . GLU A 1 229 ? -2.756 3.287 -17.375 1.00 96.75 229 GLU A N 1
ATOM 1835 C CA . GLU A 1 229 ? -3.782 3.687 -18.342 1.00 96.75 229 GLU A CA 1
ATOM 1836 C C . GLU A 1 229 ? -3.180 4.452 -19.526 1.00 96.75 229 GLU A C 1
ATOM 1838 O O . GLU A 1 229 ? -3.464 4.114 -20.674 1.00 96.75 229 GLU A O 1
ATOM 1843 N N . GLU A 1 230 ? -2.320 5.434 -19.261 1.00 95.56 230 GLU A N 1
ATOM 1844 C CA . GLU A 1 230 ? -1.797 6.361 -20.278 1.00 95.56 230 GLU A CA 1
ATOM 1845 C C . GLU A 1 230 ? -0.447 5.922 -20.879 1.00 95.56 230 GLU A C 1
ATOM 1847 O O . GLU A 1 230 ? -0.118 6.278 -22.009 1.00 95.56 230 GLU A O 1
ATOM 1852 N N . ALA A 1 231 ? 0.340 5.136 -20.142 1.00 93.19 231 ALA A N 1
ATOM 1853 C CA . ALA A 1 231 ? 1.641 4.600 -20.548 1.00 93.19 231 ALA A CA 1
ATOM 1854 C C . ALA A 1 231 ? 1.757 3.087 -20.236 1.00 93.19 231 ALA A C 1
ATOM 1856 O O . ALA A 1 231 ? 2.693 2.656 -19.553 1.00 93.19 231 ALA A O 1
ATOM 1857 N N . PRO A 1 232 ? 0.832 2.245 -20.748 1.00 95.94 232 PRO A N 1
ATOM 1858 C CA . PRO A 1 232 ? 0.749 0.826 -20.387 1.00 95.94 232 PRO A CA 1
ATOM 1859 C C . PRO A 1 232 ? 2.026 0.045 -20.717 1.00 95.94 232 PRO A C 1
ATOM 1861 O O . PRO A 1 232 ? 2.463 -0.772 -19.917 1.00 95.94 232 PRO A O 1
ATOM 1864 N N . THR A 1 233 ? 2.670 0.323 -21.855 1.00 93.94 233 THR A N 1
ATOM 1865 C CA . THR A 1 233 ? 3.908 -0.367 -22.251 1.00 93.94 233 THR A CA 1
ATOM 1866 C C . THR A 1 233 ? 5.051 -0.113 -21.269 1.00 93.94 233 THR A C 1
ATOM 1868 O O . THR A 1 233 ? 5.801 -1.032 -20.955 1.00 93.94 233 THR A O 1
ATOM 1871 N N . GLU A 1 234 ? 5.191 1.121 -20.781 1.00 90.19 234 GLU A N 1
ATOM 1872 C CA . GLU A 1 234 ? 6.257 1.476 -19.840 1.00 90.19 234 GLU A CA 1
ATOM 1873 C C . GLU A 1 234 ? 5.992 0.856 -18.465 1.00 90.19 234 GLU A C 1
ATOM 1875 O O . GLU A 1 234 ? 6.886 0.252 -17.872 1.00 90.19 234 GLU A O 1
ATOM 1880 N N . PHE A 1 235 ? 4.733 0.900 -18.011 1.00 94.31 235 PHE A N 1
ATOM 1881 C CA . PHE A 1 235 ? 4.297 0.214 -16.796 1.00 94.31 235 PHE A CA 1
ATOM 1882 C C . PHE A 1 235 ? 4.587 -1.294 -16.851 1.00 94.31 235 PHE A C 1
ATOM 1884 O O . PHE A 1 235 ? 5.217 -1.833 -15.941 1.00 94.31 235 PHE A O 1
ATOM 1891 N N . ASP A 1 236 ? 4.175 -1.968 -17.928 1.00 94.88 236 ASP A N 1
ATOM 1892 C CA . ASP A 1 236 ? 4.353 -3.411 -18.101 1.00 94.88 236 ASP A CA 1
ATOM 1893 C C . ASP A 1 236 ? 5.840 -3.792 -18.144 1.00 94.88 236 ASP A C 1
ATOM 1895 O O . ASP A 1 236 ? 6.263 -4.748 -17.489 1.00 94.88 236 ASP A O 1
ATOM 1899 N N . ASN A 1 237 ? 6.655 -3.033 -18.884 1.00 89.56 237 ASN A N 1
ATOM 1900 C CA . ASN A 1 237 ? 8.096 -3.263 -18.977 1.00 89.56 237 ASN A CA 1
ATOM 1901 C C . ASN A 1 237 ? 8.779 -3.108 -17.618 1.00 89.56 237 ASN A C 1
ATOM 1903 O O . ASN A 1 237 ? 9.579 -3.962 -17.223 1.00 89.56 237 ASN A O 1
ATOM 1907 N N . GLN A 1 238 ? 8.457 -2.036 -16.892 1.00 88.12 238 GLN A N 1
ATOM 1908 C CA . GLN A 1 238 ? 9.048 -1.782 -15.588 1.00 88.12 238 GLN A CA 1
ATOM 1909 C C . GLN A 1 238 ? 8.594 -2.822 -14.557 1.00 88.12 238 GLN A C 1
ATOM 1911 O O . GLN A 1 238 ? 9.419 -3.289 -13.771 1.00 88.12 238 GLN A O 1
ATOM 1916 N N . LEU A 1 239 ? 7.333 -3.269 -14.595 1.00 91.75 239 LEU A N 1
ATOM 1917 C CA . LEU A 1 239 ? 6.869 -4.338 -13.714 1.00 91.75 239 LEU A CA 1
ATOM 1918 C C . LEU A 1 239 ? 7.599 -5.655 -13.989 1.00 91.75 239 LEU A C 1
ATOM 1920 O O . LEU A 1 239 ? 8.069 -6.281 -13.045 1.00 91.75 239 LEU A O 1
ATOM 1924 N N . HIS A 1 240 ? 7.756 -6.064 -15.251 1.00 90.50 240 HIS A N 1
ATOM 1925 C CA . HIS A 1 240 ? 8.510 -7.279 -15.586 1.00 90.50 240 HIS A CA 1
ATOM 1926 C C . HIS A 1 240 ? 9.995 -7.173 -15.222 1.00 90.50 240 HIS A C 1
ATOM 1928 O O . HIS A 1 240 ? 10.628 -8.178 -14.902 1.00 90.50 240 HIS A O 1
ATOM 1934 N N . LYS A 1 241 ? 10.567 -5.966 -15.234 1.00 85.12 241 LYS A N 1
ATOM 1935 C CA . LYS A 1 241 ? 11.929 -5.734 -14.745 1.00 85.12 241 LYS A CA 1
ATOM 1936 C C . LYS A 1 241 ? 12.024 -5.926 -13.227 1.00 85.12 241 LYS A C 1
ATOM 1938 O O . LYS A 1 241 ? 12.977 -6.549 -12.762 1.00 85.12 241 LYS A O 1
ATOM 1943 N N . THR A 1 242 ? 11.050 -5.420 -12.471 1.00 84.88 242 THR A N 1
ATOM 1944 C CA . THR A 1 242 ? 10.999 -5.542 -11.004 1.00 84.88 242 THR A CA 1
ATOM 1945 C C . THR A 1 242 ? 10.600 -6.953 -10.545 1.00 84.88 242 THR A C 1
ATOM 1947 O O . THR A 1 242 ? 11.150 -7.456 -9.566 1.00 84.88 242 THR A O 1
ATOM 1950 N N . LEU A 1 243 ? 9.685 -7.617 -11.259 1.00 88.94 243 LEU A N 1
ATOM 1951 C CA . LEU A 1 243 ? 9.132 -8.943 -10.957 1.00 88.94 243 LEU A CA 1
ATOM 1952 C C . LEU A 1 243 ? 9.232 -9.871 -12.191 1.00 88.94 243 LEU A C 1
ATOM 1954 O O . LEU A 1 243 ? 8.224 -10.162 -12.839 1.00 88.94 243 LEU A O 1
ATOM 1958 N N . PRO A 1 244 ? 10.428 -10.374 -12.551 1.00 88.25 244 PRO A N 1
ATOM 1959 C CA . PRO A 1 244 ? 10.609 -11.149 -13.782 1.00 88.25 244 PRO A CA 1
ATOM 1960 C C . PRO A 1 244 ? 9.798 -12.437 -13.837 1.00 88.25 244 PRO A C 1
ATOM 1962 O O . PRO A 1 244 ? 9.418 -12.864 -14.928 1.00 88.25 244 PRO A O 1
ATOM 1965 N N . HIS A 1 245 ? 9.503 -13.043 -12.681 1.00 88.06 245 HIS A N 1
ATOM 1966 C CA . HIS A 1 245 ? 8.683 -14.252 -12.567 1.00 88.06 245 HIS A CA 1
ATOM 1967 C C . HIS A 1 245 ? 7.226 -14.043 -13.002 1.00 88.06 245 HIS A C 1
ATOM 1969 O O . HIS A 1 245 ? 6.507 -15.022 -13.195 1.00 88.06 245 HIS A O 1
ATOM 1975 N N . TRP A 1 246 ? 6.788 -12.793 -13.188 1.00 93.06 246 TRP A N 1
ATOM 1976 C CA . TRP A 1 246 ? 5.474 -12.473 -13.751 1.00 93.06 246 TRP A CA 1
ATOM 1977 C C . TRP A 1 246 ? 5.420 -12.659 -15.263 1.00 93.06 246 TRP A C 1
ATOM 1979 O O . TRP A 1 246 ? 4.337 -12.880 -15.804 1.00 93.06 246 TRP A O 1
ATOM 1989 N N . THR A 1 247 ? 6.568 -12.612 -15.945 1.00 90.81 247 THR A N 1
ATOM 1990 C CA . THR A 1 247 ? 6.645 -12.670 -17.408 1.00 90.81 247 THR A CA 1
ATOM 1991 C C . THR A 1 247 ? 5.989 -13.949 -17.929 1.00 90.81 247 THR A C 1
ATOM 1993 O O . THR A 1 247 ? 6.468 -15.055 -17.687 1.00 90.81 247 THR A O 1
ATOM 1996 N N . GLY A 1 248 ? 4.876 -13.798 -18.652 1.00 89.12 248 GLY A N 1
ATOM 1997 C CA . GLY A 1 248 ? 4.107 -14.916 -19.208 1.00 89.12 248 GLY A CA 1
ATOM 1998 C C . GLY A 1 248 ? 3.266 -15.709 -18.196 1.00 89.12 248 GLY A C 1
ATOM 1999 O O . GLY A 1 248 ? 2.617 -16.671 -18.604 1.00 89.12 248 GLY A O 1
ATOM 2000 N N . LYS A 1 249 ? 3.250 -15.321 -16.911 1.00 91.50 249 LYS A N 1
ATOM 2001 C CA . LYS A 1 249 ? 2.466 -15.974 -15.847 1.00 91.50 249 LYS A CA 1
ATOM 2002 C C . LYS A 1 249 ? 1.275 -15.132 -15.384 1.00 91.50 249 LYS A C 1
ATOM 2004 O O . LYS A 1 249 ? 0.187 -15.680 -15.238 1.00 91.50 249 LYS A O 1
ATOM 2009 N N . TYR A 1 250 ? 1.475 -13.832 -15.174 1.00 92.88 250 TYR A N 1
ATOM 2010 C CA . TYR A 1 250 ? 0.465 -12.920 -14.628 1.00 92.88 250 TYR A CA 1
ATOM 2011 C C . TYR A 1 250 ? 0.347 -11.665 -15.487 1.00 92.88 250 TYR A C 1
ATOM 2013 O O . TYR A 1 250 ? 1.329 -11.217 -16.081 1.00 92.88 250 TYR A O 1
ATOM 2021 N N . HIS A 1 251 ? -0.847 -11.079 -15.555 1.00 93.06 251 HIS A N 1
ATOM 2022 C CA . HIS A 1 251 ? -1.031 -9.814 -16.256 1.00 93.06 251 HIS A CA 1
ATOM 2023 C C . HIS A 1 251 ? -0.542 -8.652 -15.369 1.00 93.06 251 HIS A C 1
ATOM 2025 O O . HIS A 1 251 ? -0.971 -8.570 -14.218 1.00 93.06 251 HIS A O 1
ATOM 2031 N N . PRO A 1 252 ? 0.267 -7.690 -15.863 1.00 93.25 252 PRO A N 1
ATOM 2032 C CA . PRO A 1 252 ? 0.825 -6.620 -15.028 1.00 93.25 252 PRO A CA 1
ATOM 2033 C C . PRO A 1 252 ? -0.194 -5.822 -14.210 1.00 93.25 252 PRO A C 1
ATOM 2035 O O . PRO A 1 252 ? 0.039 -5.478 -13.054 1.00 93.25 252 PRO A O 1
ATOM 2038 N N . ARG A 1 253 ? -1.382 -5.587 -14.774 1.00 91.50 253 ARG A N 1
ATOM 2039 C CA . ARG A 1 253 ? -2.498 -4.937 -14.061 1.00 91.50 253 ARG A CA 1
ATOM 2040 C C . ARG A 1 253 ? -2.964 -5.659 -12.793 1.00 91.50 253 ARG A C 1
ATOM 2042 O O . ARG A 1 253 ? -3.545 -4.999 -11.937 1.00 91.50 253 ARG A O 1
ATOM 2049 N N . GLU A 1 254 ? -2.712 -6.959 -12.640 1.00 92.94 254 GLU A N 1
ATOM 2050 C CA . GLU A 1 254 ? -3.016 -7.683 -11.398 1.00 92.94 254 GLU A CA 1
ATOM 2051 C C . GLU A 1 254 ? -2.229 -7.118 -10.209 1.00 92.94 254 GLU A C 1
ATOM 2053 O O . GLU A 1 254 ? -2.736 -7.120 -9.088 1.00 92.94 254 GLU A O 1
ATOM 2058 N N . PHE A 1 255 ? -1.049 -6.530 -10.451 1.00 94.25 255 PHE A N 1
ATOM 2059 C CA . PHE A 1 255 ? -0.263 -5.857 -9.419 1.00 94.25 255 PHE A CA 1
ATOM 2060 C C . PHE A 1 255 ? -1.060 -4.738 -8.737 1.00 94.25 255 PHE A C 1
ATOM 2062 O O . PHE A 1 255 ? -1.071 -4.641 -7.516 1.00 94.25 255 PHE A O 1
ATOM 2069 N N . LEU A 1 256 ? -1.818 -3.948 -9.504 1.00 93.44 256 LEU A N 1
ATOM 2070 C CA . LEU A 1 256 ? -2.621 -2.829 -8.985 1.00 93.44 256 LEU A CA 1
ATOM 2071 C C . LEU A 1 256 ? -3.782 -3.281 -8.076 1.00 93.44 256 LEU A C 1
ATOM 2073 O O . LEU A 1 256 ? -4.395 -2.451 -7.396 1.00 93.44 256 LEU A O 1
ATOM 2077 N N . GLY A 1 257 ? -4.113 -4.577 -8.105 1.00 90.81 257 GLY A N 1
ATOM 2078 C CA . GLY A 1 257 ? -5.141 -5.215 -7.284 1.00 90.81 257 GLY A CA 1
ATOM 2079 C C . GLY A 1 257 ? -4.614 -5.856 -5.998 1.00 90.81 257 GLY A C 1
ATOM 2080 O O . GLY A 1 257 ? -5.421 -6.313 -5.195 1.00 90.81 257 GLY A O 1
ATOM 2081 N N . LEU A 1 258 ? -3.295 -5.879 -5.774 1.00 91.38 258 LEU A N 1
ATOM 2082 C CA . LEU A 1 258 ? -2.683 -6.482 -4.582 1.00 91.38 258 LEU A CA 1
ATOM 2083 C C . LEU A 1 258 ? -2.874 -5.658 -3.304 1.00 91.38 258 LEU A C 1
ATOM 2085 O O . LEU A 1 258 ? -2.677 -6.168 -2.199 1.00 91.38 258 LEU A O 1
ATOM 2089 N N . LYS A 1 259 ? -3.246 -4.383 -3.433 1.00 90.38 259 LYS A N 1
ATOM 2090 C CA . LYS A 1 259 ? -3.477 -3.510 -2.286 1.00 90.38 259 LYS A CA 1
ATOM 2091 C C . LYS A 1 259 ? -4.655 -4.004 -1.448 1.00 90.38 259 LYS A C 1
ATOM 2093 O O . LYS A 1 259 ? -5.797 -4.015 -1.902 1.00 90.38 259 LYS A O 1
ATOM 2098 N N . PHE A 1 260 ? -4.380 -4.305 -0.185 1.00 87.94 260 PHE A N 1
ATOM 2099 C CA . PHE A 1 260 ? -5.415 -4.599 0.797 1.00 87.94 260 PHE A CA 1
ATOM 2100 C C . PHE A 1 260 ? -6.193 -3.341 1.188 1.00 87.94 260 PHE A C 1
ATOM 2102 O O . PHE A 1 260 ? -5.631 -2.251 1.328 1.00 87.94 260 PHE A O 1
ATOM 2109 N N . ASN A 1 261 ? -7.493 -3.510 1.415 1.00 82.31 261 ASN A N 1
ATOM 2110 C CA . ASN A 1 261 ? -8.314 -2.484 2.037 1.00 82.31 261 ASN A CA 1
ATOM 2111 C C . ASN A 1 261 ? -7.956 -2.384 3.527 1.00 82.31 261 ASN A C 1
ATOM 2113 O O . ASN A 1 261 ? -8.004 -3.379 4.245 1.00 82.31 261 ASN A O 1
ATOM 2117 N N . LEU A 1 262 ? -7.624 -1.179 3.995 1.00 71.19 262 LEU A N 1
ATOM 2118 C CA . LEU A 1 262 ? -7.215 -0.919 5.381 1.00 71.19 262 LEU A CA 1
ATO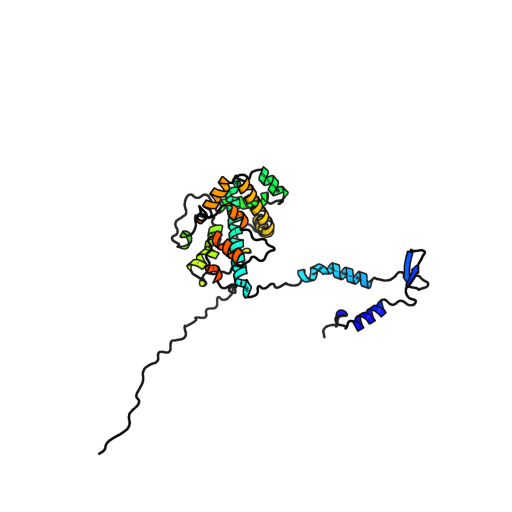M 2119 C C . LEU A 1 262 ? -8.320 -1.206 6.411 1.00 71.19 262 LEU A C 1
ATOM 2121 O O . LEU A 1 262 ? -8.031 -1.317 7.601 1.00 71.19 262 LEU A O 1
ATOM 2125 N N . TRP A 1 263 ? -9.571 -1.318 5.964 1.00 76.62 263 TRP A N 1
ATOM 2126 C CA . TRP A 1 263 ? -10.727 -1.584 6.819 1.00 76.62 263 TRP A CA 1
ATOM 2127 C C . TRP A 1 263 ? -11.148 -3.055 6.850 1.00 76.62 263 TRP A C 1
ATOM 2129 O O . TRP A 1 263 ? -11.981 -3.421 7.680 1.00 76.62 263 TRP A O 1
ATOM 2139 N N . ASP A 1 264 ? -10.569 -3.891 5.987 1.00 81.81 264 ASP A N 1
ATOM 2140 C CA . ASP A 1 264 ? -10.919 -5.304 5.887 1.00 81.81 264 ASP A CA 1
ATOM 2141 C C . ASP A 1 264 ? -9.867 -6.168 6.589 1.00 81.81 264 ASP A C 1
ATOM 2143 O O . ASP A 1 264 ? -8.663 -5.953 6.460 1.00 81.81 264 ASP A O 1
ATOM 2147 N N . ILE A 1 265 ? -10.322 -7.192 7.315 1.00 83.25 265 ILE A N 1
ATOM 2148 C CA . ILE A 1 265 ? -9.438 -8.274 7.759 1.00 83.25 265 ILE A CA 1
ATOM 2149 C C . ILE A 1 265 ? -9.319 -9.241 6.577 1.00 83.25 265 ILE A C 1
ATOM 2151 O O . ILE A 1 265 ? -10.318 -9.887 6.243 1.00 83.25 265 ILE A O 1
ATOM 2155 N N . PRO A 1 266 ? -8.146 -9.364 5.935 1.00 88.94 266 PRO A N 1
ATOM 2156 C CA . PRO A 1 266 ? -8.011 -10.228 4.773 1.00 88.94 266 PRO A CA 1
ATOM 2157 C C . PRO A 1 266 ? -8.171 -11.692 5.165 1.00 88.94 266 PRO A C 1
ATOM 2159 O O . PRO A 1 266 ? -7.790 -12.115 6.262 1.00 88.94 266 PRO A O 1
ATOM 2162 N N . SER A 1 267 ? -8.716 -12.491 4.250 1.00 91.25 267 SER A N 1
ATOM 2163 C CA . SER A 1 267 ? -8.748 -13.934 4.444 1.00 91.25 267 SER A CA 1
ATOM 2164 C C . SER A 1 267 ? -7.343 -14.529 4.300 1.00 91.25 267 SER A C 1
ATOM 2166 O O . SER A 1 267 ? -6.440 -13.934 3.706 1.00 91.25 267 SER A O 1
ATOM 2168 N N . ARG A 1 268 ? -7.151 -15.749 4.816 1.00 91.94 268 ARG A N 1
ATOM 2169 C CA . ARG A 1 268 ? -5.902 -16.495 4.604 1.00 91.94 268 ARG A CA 1
ATOM 2170 C C . ARG A 1 268 ? -5.604 -16.690 3.117 1.00 91.94 268 ARG A C 1
ATOM 2172 O O . ARG A 1 268 ? -4.445 -16.604 2.731 1.00 91.94 268 ARG A O 1
ATOM 2179 N N . ASP A 1 269 ? -6.637 -16.907 2.309 1.00 92.75 269 ASP A N 1
ATOM 2180 C CA . ASP A 1 269 ? -6.498 -17.116 0.870 1.00 92.75 269 ASP A CA 1
ATOM 2181 C C . ASP A 1 269 ? -6.080 -15.827 0.152 1.00 92.75 269 ASP A C 1
ATOM 2183 O O . ASP A 1 269 ? -5.279 -15.888 -0.775 1.00 92.75 269 ASP A O 1
ATOM 2187 N N . ASP A 1 270 ? -6.559 -14.658 0.597 1.00 92.62 270 ASP A N 1
ATOM 2188 C CA . ASP A 1 270 ? -6.109 -13.364 0.062 1.00 92.62 270 ASP A CA 1
ATOM 2189 C C . ASP A 1 270 ? -4.620 -13.141 0.332 1.00 92.62 270 ASP A C 1
ATOM 2191 O O . ASP A 1 270 ? -3.864 -12.798 -0.577 1.00 92.62 270 ASP A O 1
ATOM 2195 N N . VAL A 1 271 ? -4.185 -13.384 1.573 1.00 94.12 271 VAL A N 1
ATOM 2196 C CA . VAL A 1 271 ? -2.776 -13.244 1.964 1.00 94.12 271 VAL A CA 1
ATOM 2197 C C . VAL A 1 271 ? -1.905 -14.262 1.227 1.00 94.12 271 VAL A C 1
ATOM 2199 O O . VAL A 1 271 ? -0.860 -13.888 0.707 1.00 94.12 271 VAL A O 1
ATOM 2202 N N . ALA A 1 272 ? -2.341 -15.521 1.118 1.00 93.19 272 ALA A N 1
ATOM 2203 C CA . ALA A 1 272 ? -1.615 -16.557 0.382 1.00 93.19 272 ALA A CA 1
ATOM 2204 C C . ALA A 1 272 ? -1.464 -16.207 -1.105 1.00 93.19 272 ALA A C 1
ATOM 2206 O O . ALA A 1 272 ? -0.363 -16.299 -1.637 1.00 93.19 272 ALA A O 1
ATOM 2207 N N . ARG A 1 273 ? -2.531 -15.727 -1.759 1.00 92.94 273 ARG A N 1
ATOM 2208 C CA . ARG A 1 273 ? -2.456 -15.247 -3.149 1.00 92.94 273 ARG A CA 1
ATOM 2209 C C . ARG A 1 273 ? -1.451 -14.111 -3.312 1.00 92.94 273 ARG A C 1
ATOM 2211 O O . ARG A 1 273 ? -0.664 -14.129 -4.251 1.00 92.94 273 ARG A O 1
ATOM 2218 N N . ALA A 1 274 ? -1.471 -13.130 -2.411 1.00 94.31 274 ALA A N 1
ATOM 2219 C CA . ALA A 1 274 ? -0.558 -11.995 -2.479 1.00 94.31 274 ALA A CA 1
ATOM 2220 C C . ALA A 1 274 ? 0.907 -12.411 -2.247 1.00 94.31 274 ALA A C 1
ATOM 2222 O O . ALA A 1 274 ? 1.794 -11.920 -2.941 1.00 94.31 274 ALA A O 1
ATOM 2223 N N . LEU A 1 275 ? 1.163 -13.345 -1.324 1.00 93.12 275 LEU A N 1
ATOM 2224 C CA . LEU A 1 275 ? 2.493 -13.925 -1.109 1.00 93.12 275 LEU A CA 1
ATOM 2225 C C . LEU A 1 275 ? 3.011 -14.616 -2.379 1.00 93.12 275 LEU A C 1
ATOM 2227 O O . LEU A 1 275 ? 4.138 -14.359 -2.797 1.00 93.12 275 LEU A O 1
ATOM 2231 N N . ASP A 1 276 ? 2.165 -15.413 -3.032 1.00 90.88 276 ASP A N 1
ATOM 2232 C CA . ASP A 1 276 ? 2.509 -16.154 -4.251 1.00 90.88 276 ASP A CA 1
ATOM 2233 C C . ASP A 1 276 ? 2.786 -15.216 -5.442 1.00 90.88 276 ASP A C 1
ATOM 2235 O O . ASP A 1 276 ? 3.700 -15.432 -6.240 1.00 90.88 276 ASP A O 1
ATOM 2239 N N . LEU A 1 277 ? 2.029 -14.119 -5.541 1.00 92.25 277 LEU A N 1
ATOM 2240 C CA . LEU A 1 277 ? 2.250 -13.064 -6.532 1.00 92.25 277 LEU A CA 1
ATOM 2241 C C . LEU A 1 277 ? 3.570 -12.311 -6.277 1.00 92.25 277 LEU A C 1
ATOM 2243 O O . LEU A 1 277 ? 4.278 -11.973 -7.224 1.00 92.25 277 LEU A O 1
ATOM 2247 N N . LEU A 1 278 ? 3.967 -12.102 -5.020 1.00 91.44 278 LEU A N 1
ATOM 2248 C CA . LEU A 1 278 ? 5.226 -11.431 -4.661 1.00 91.44 278 LEU A CA 1
ATOM 2249 C C . LEU A 1 278 ? 6.442 -12.371 -4.536 1.00 91.44 278 LEU A C 1
ATOM 2251 O O . LEU A 1 278 ? 7.515 -11.919 -4.120 1.00 91.44 278 LEU A O 1
ATOM 2255 N N . ASP A 1 279 ? 6.285 -13.647 -4.905 1.00 89.12 279 ASP A N 1
ATOM 2256 C CA . ASP A 1 279 ? 7.303 -14.702 -4.770 1.00 89.12 279 ASP A CA 1
ATOM 2257 C C . ASP A 1 279 ? 7.872 -14.782 -3.342 1.00 89.12 279 ASP A C 1
ATOM 2259 O O . ASP A 1 279 ? 9.081 -14.774 -3.102 1.00 89.12 279 ASP A O 1
ATOM 2263 N N . ILE A 1 280 ? 6.966 -14.761 -2.362 1.00 90.25 280 ILE A N 1
ATOM 2264 C CA . ILE A 1 280 ? 7.265 -14.980 -0.949 1.00 90.25 280 ILE A CA 1
ATOM 2265 C C . ILE A 1 280 ? 6.717 -16.360 -0.588 1.00 90.25 280 ILE A C 1
ATOM 2267 O O . ILE A 1 280 ? 5.510 -16.547 -0.457 1.00 90.25 280 ILE A O 1
ATOM 2271 N N . HIS A 1 281 ? 7.605 -17.339 -0.440 1.00 86.25 281 HIS A N 1
ATOM 2272 C CA . HIS A 1 281 ? 7.213 -18.732 -0.238 1.00 86.25 281 HIS A CA 1
ATOM 2273 C C . HIS A 1 281 ? 6.525 -19.000 1.113 1.00 86.25 281 HIS A C 1
ATOM 2275 O O . HIS A 1 281 ? 6.685 -18.279 2.099 1.00 86.25 281 HIS A O 1
ATOM 2281 N N . ASP A 1 282 ? 5.832 -20.139 1.188 1.00 85.62 282 ASP A N 1
ATOM 2282 C CA . ASP A 1 282 ? 5.018 -20.573 2.332 1.00 85.62 282 ASP A CA 1
ATOM 2283 C C . ASP A 1 282 ? 5.779 -20.803 3.655 1.00 85.62 282 ASP A C 1
ATOM 2285 O O . ASP A 1 282 ? 5.163 -21.141 4.673 1.00 85.62 282 ASP A O 1
ATOM 2289 N N . PHE A 1 283 ? 7.108 -20.640 3.691 1.00 85.31 283 PHE A N 1
ATOM 2290 C CA . PHE A 1 283 ? 7.880 -20.733 4.936 1.00 85.31 283 PHE A CA 1
ATOM 2291 C C . PHE A 1 283 ? 7.392 -19.718 5.979 1.00 85.31 283 PHE A C 1
ATOM 2293 O O . PHE A 1 283 ? 7.413 -20.025 7.171 1.00 85.31 283 PHE A O 1
ATOM 2300 N N . VAL A 1 284 ? 6.889 -18.557 5.538 1.00 86.38 284 VAL A N 1
ATOM 2301 C CA . VAL A 1 284 ? 6.403 -17.474 6.406 1.00 86.38 284 VAL A CA 1
ATOM 2302 C C . VAL A 1 284 ? 5.274 -17.920 7.335 1.00 86.38 284 VAL A C 1
ATOM 2304 O O . VAL A 1 284 ? 5.230 -17.502 8.488 1.00 86.38 284 VAL A O 1
ATOM 2307 N N . TRP A 1 285 ? 4.436 -18.867 6.897 1.00 87.25 285 TRP A N 1
ATOM 2308 C CA . TRP A 1 285 ? 3.355 -19.439 7.708 1.00 87.25 285 TRP A CA 1
ATOM 2309 C C . TRP A 1 285 ? 3.848 -20.305 8.871 1.00 87.25 285 TRP A C 1
ATOM 2311 O O . TRP A 1 285 ? 3.068 -20.648 9.759 1.00 87.25 285 TRP A O 1
ATOM 2321 N N . LYS A 1 286 ? 5.118 -20.718 8.840 1.00 83.62 286 LYS A N 1
ATOM 2322 C CA . LYS A 1 286 ? 5.746 -21.589 9.843 1.00 83.62 286 LYS A CA 1
ATOM 2323 C C . LYS A 1 286 ? 6.597 -20.801 10.840 1.00 83.62 286 LYS A C 1
ATOM 2325 O O . LYS A 1 286 ? 7.131 -21.402 11.773 1.00 83.62 286 LYS A O 1
ATOM 2330 N N . LEU A 1 287 ? 6.758 -19.492 10.638 1.00 79.06 287 LEU A N 1
ATOM 2331 C CA . LEU A 1 287 ? 7.561 -18.644 11.511 1.00 79.06 287 LEU A CA 1
ATOM 2332 C C . LEU A 1 287 ? 6.776 -18.277 12.781 1.00 79.06 287 LEU A C 1
ATOM 2334 O O . LEU A 1 287 ? 5.559 -18.109 12.731 1.00 79.06 287 LEU A O 1
ATOM 2338 N N . PRO A 1 288 ? 7.449 -18.184 13.938 1.00 69.62 288 PRO A N 1
ATOM 2339 C CA . PRO A 1 288 ? 6.787 -17.884 15.201 1.00 69.62 288 PRO A CA 1
ATOM 2340 C C . PRO A 1 288 ? 6.429 -16.397 15.287 1.00 69.62 288 PRO A C 1
ATOM 2342 O O . PRO A 1 288 ? 7.324 -15.568 15.329 1.00 69.62 288 PRO A O 1
ATOM 2345 N N . ASP A 1 289 ? 5.156 -16.024 15.400 1.00 61.38 289 ASP A N 1
ATOM 2346 C CA . ASP A 1 289 ? 4.799 -14.605 15.548 1.00 61.38 289 ASP A CA 1
ATOM 2347 C C . ASP A 1 289 ? 5.039 -14.110 16.977 1.00 61.38 289 ASP A C 1
ATOM 2349 O O . ASP A 1 289 ? 4.199 -14.258 17.871 1.00 61.38 289 ASP A O 1
ATOM 2353 N N . GLY A 1 290 ? 6.197 -13.499 17.206 1.00 52.12 290 GLY A N 1
ATOM 2354 C CA . GLY A 1 290 ? 6.514 -12.857 18.472 1.00 52.12 290 GLY A CA 1
ATOM 2355 C C . GLY A 1 290 ? 7.711 -11.926 18.360 1.00 52.12 290 GLY A C 1
ATOM 2356 O O . GLY A 1 290 ? 8.691 -12.226 17.684 1.00 52.12 290 GLY A O 1
ATOM 2357 N N . ARG A 1 291 ? 7.640 -10.796 19.068 1.00 44.34 291 ARG A N 1
ATOM 2358 C CA . ARG A 1 291 ? 8.808 -9.973 19.380 1.00 44.34 291 ARG A CA 1
ATOM 2359 C C . ARG A 1 291 ? 9.749 -10.847 20.215 1.00 44.34 291 ARG A C 1
ATOM 2361 O O . ARG A 1 291 ? 9.384 -11.221 21.330 1.00 44.34 291 ARG A O 1
ATOM 2368 N N . THR A 1 292 ? 10.942 -11.179 19.727 1.00 42.91 292 THR A N 1
ATOM 2369 C CA . THR A 1 292 ? 12.026 -11.561 20.641 1.00 42.91 292 THR A CA 1
ATOM 2370 C C . THR A 1 292 ? 12.252 -10.347 21.540 1.00 42.91 292 THR A C 1
ATOM 2372 O O . THR A 1 292 ? 12.500 -9.258 21.017 1.00 42.91 292 THR A O 1
ATOM 2375 N N . PRO A 1 293 ? 12.091 -10.452 22.871 1.00 29.75 293 PRO A N 1
ATOM 2376 C CA . PRO A 1 293 ? 12.279 -9.306 23.743 1.00 29.75 293 PRO A CA 1
ATOM 2377 C C . PRO A 1 293 ? 13.684 -8.745 23.525 1.00 29.75 293 PRO A C 1
ATOM 2379 O O . PRO A 1 293 ? 14.677 -9.450 23.718 1.00 29.75 293 PRO A O 1
ATOM 2382 N N . ALA A 1 294 ? 13.774 -7.483 23.106 1.00 35.94 294 ALA A N 1
ATOM 2383 C CA . ALA A 1 294 ? 15.031 -6.754 23.104 1.00 35.94 294 ALA A CA 1
ATOM 2384 C C . ALA A 1 294 ? 15.529 -6.700 24.557 1.00 35.94 294 ALA A C 1
ATOM 2386 O O . ALA A 1 294 ? 14.975 -5.968 25.375 1.00 35.94 294 ALA A O 1
ATOM 2387 N N . GLY A 1 295 ? 16.510 -7.542 24.901 1.00 34.38 295 GLY A N 1
ATOM 2388 C CA . GLY A 1 295 ? 17.076 -7.567 26.252 1.00 34.38 295 GLY A CA 1
ATOM 2389 C C . GLY A 1 295 ? 17.621 -8.888 26.796 1.00 34.38 295 GLY A C 1
ATOM 2390 O O . GLY A 1 295 ? 18.037 -8.893 27.948 1.00 34.38 295 GLY A O 1
ATOM 2391 N N . SER A 1 296 ? 17.684 -9.994 26.046 1.00 28.00 296 SER A N 1
ATOM 2392 C CA . SER A 1 296 ? 18.389 -11.201 26.520 1.00 28.00 296 SER A CA 1
ATOM 2393 C C . SER A 1 296 ? 19.780 -11.358 25.901 1.00 28.00 296 SER A C 1
ATOM 2395 O O . SER A 1 296 ? 20.128 -12.413 25.376 1.00 28.00 296 SER A O 1
ATOM 2397 N N . THR A 1 297 ? 20.628 -10.333 26.014 1.00 35.88 297 THR A N 1
ATOM 2398 C CA . THR A 1 297 ? 22.067 -10.590 26.171 1.00 35.88 297 THR A CA 1
ATOM 2399 C C . THR A 1 297 ? 22.287 -11.054 27.606 1.00 35.88 297 THR A C 1
ATOM 2401 O O . THR A 1 297 ? 22.650 -10.284 28.490 1.00 35.88 297 THR A O 1
ATOM 2404 N N . GLY A 1 298 ? 21.994 -12.325 27.842 1.00 27.12 298 GLY A N 1
ATOM 2405 C CA . GLY A 1 298 ? 22.309 -13.025 29.071 1.00 27.12 298 GLY A CA 1
ATOM 2406 C C . GLY A 1 298 ? 22.842 -14.386 28.679 1.00 27.12 298 GLY A C 1
ATOM 2407 O O . GLY A 1 298 ? 22.065 -15.279 28.358 1.00 27.12 298 GLY A O 1
ATOM 2408 N N . ASN A 1 299 ? 24.168 -14.517 28.664 1.00 35.41 299 ASN A N 1
ATOM 2409 C CA . ASN A 1 299 ? 24.845 -15.803 28.608 1.00 35.41 299 ASN A CA 1
ATOM 2410 C C . ASN A 1 299 ? 24.196 -16.759 29.616 1.00 35.41 299 ASN A C 1
ATOM 2412 O O . ASN A 1 299 ? 24.381 -16.625 30.824 1.00 35.41 299 ASN A O 1
ATOM 2416 N N . SER A 1 300 ? 23.482 -17.757 29.118 1.00 26.05 300 SER A N 1
ATOM 2417 C CA . SER A 1 300 ? 23.308 -19.007 29.837 1.00 26.05 300 SER A CA 1
ATOM 2418 C C . SER A 1 300 ? 23.517 -20.116 28.832 1.00 26.05 300 SER A C 1
ATOM 2420 O O . SER A 1 300 ? 22.684 -20.380 27.969 1.00 26.05 300 SER A O 1
ATOM 2422 N N . ALA A 1 301 ? 24.709 -20.696 28.911 1.00 29.56 301 ALA A N 1
ATOM 2423 C CA . ALA A 1 301 ? 25.068 -21.907 28.215 1.00 29.56 301 ALA A CA 1
ATOM 2424 C C . ALA A 1 301 ? 24.006 -22.977 28.503 1.00 29.56 301 ALA A C 1
ATOM 2426 O O . ALA A 1 301 ? 23.938 -23.508 29.610 1.00 29.56 301 ALA A O 1
ATOM 2427 N N . MET A 1 302 ? 23.196 -23.322 27.501 1.00 26.00 302 MET A N 1
ATOM 2428 C CA . MET A 1 302 ? 22.542 -24.623 27.488 1.00 26.00 302 MET A CA 1
ATOM 2429 C C . MET A 1 302 ? 23.601 -25.655 27.114 1.00 26.00 302 MET A C 1
ATOM 2431 O O . MET A 1 302 ? 23.815 -25.995 25.954 1.00 26.00 302 MET A O 1
ATOM 2435 N N . ILE A 1 303 ? 24.296 -26.117 28.150 1.00 27.72 303 ILE A N 1
ATOM 2436 C CA . ILE A 1 303 ? 24.910 -27.438 28.173 1.00 27.72 303 ILE A CA 1
ATOM 2437 C C . ILE A 1 303 ? 23.778 -28.431 27.850 1.00 27.72 303 ILE A C 1
ATOM 2439 O O . ILE A 1 303 ? 22.766 -28.423 28.558 1.00 27.72 303 ILE A O 1
ATOM 2443 N N . PRO A 1 304 ? 23.882 -29.252 26.791 1.00 27.77 304 PRO A N 1
ATOM 2444 C CA . PRO A 1 304 ? 22.872 -30.266 26.529 1.00 27.77 304 PRO A CA 1
ATOM 2445 C C . PRO A 1 304 ? 22.864 -31.270 27.692 1.00 27.77 304 PRO A C 1
ATOM 2447 O O . PRO A 1 304 ? 23.938 -31.627 28.186 1.00 27.77 304 PRO A O 1
ATOM 2450 N N . PRO A 1 305 ? 21.691 -31.740 28.153 1.00 27.17 305 PRO A N 1
ATOM 2451 C CA . PRO A 1 305 ? 21.638 -32.777 29.168 1.00 27.17 305 PRO A CA 1
ATOM 2452 C C . PRO A 1 305 ? 22.355 -34.017 28.635 1.00 27.17 305 PRO A C 1
ATOM 2454 O O . PRO A 1 305 ? 22.055 -34.537 27.559 1.00 27.17 305 PRO A O 1
ATOM 2457 N N . SER A 1 306 ? 23.349 -34.441 29.403 1.00 27.25 306 SER A N 1
ATOM 2458 C CA . SER A 1 306 ? 24.143 -35.637 29.200 1.00 27.25 306 SER A CA 1
ATOM 2459 C C . SER A 1 306 ? 23.244 -36.842 28.934 1.00 27.25 306 SER A C 1
ATOM 2461 O O . SER A 1 306 ? 22.427 -37.243 29.763 1.00 27.25 306 SER A O 1
ATOM 2463 N N . HIS A 1 307 ? 23.437 -37.466 27.772 1.00 27.47 307 HIS A N 1
ATOM 2464 C CA . HIS A 1 307 ? 23.020 -38.843 27.571 1.00 27.47 307 HIS A CA 1
ATOM 2465 C C . HIS A 1 307 ? 23.736 -39.708 28.610 1.00 27.47 307 HIS A C 1
ATOM 2467 O O . HIS A 1 307 ? 24.952 -39.889 28.566 1.00 27.47 307 HIS A O 1
ATOM 2473 N N . VAL A 1 308 ? 22.958 -40.229 29.556 1.00 29.70 308 VAL A N 1
ATOM 2474 C CA . VAL A 1 308 ? 23.364 -41.288 30.476 1.00 29.70 308 VAL A CA 1
ATOM 2475 C C . VAL A 1 308 ? 23.778 -42.498 29.638 1.00 29.70 308 VAL A C 1
ATOM 2477 O O . VAL A 1 308 ? 22.940 -43.231 29.112 1.00 29.70 308 VAL A O 1
ATOM 2480 N N . GLN A 1 309 ? 25.089 -42.692 29.497 1.00 26.95 309 GLN A N 1
ATOM 2481 C CA . GLN A 1 309 ? 25.669 -43.970 29.108 1.00 26.95 309 GLN A CA 1
ATOM 2482 C C . GLN A 1 309 ? 25.319 -44.990 30.197 1.00 26.95 309 GLN A C 1
ATOM 2484 O O . GLN A 1 309 ? 25.785 -44.892 31.330 1.00 26.95 309 GLN A O 1
ATOM 2489 N N . LYS A 1 310 ? 24.485 -45.976 29.852 1.00 28.56 310 LYS A N 1
ATOM 2490 C CA . LYS A 1 310 ? 24.379 -47.219 30.619 1.00 28.56 310 LYS A CA 1
ATOM 2491 C C . LYS A 1 310 ? 25.685 -47.988 30.439 1.00 28.56 310 LYS A C 1
ATOM 2493 O O . LYS A 1 310 ? 25.976 -48.450 29.337 1.00 28.56 310 LYS A O 1
ATOM 2498 N N . THR A 1 311 ? 26.459 -48.114 31.508 1.00 29.47 311 THR A N 1
ATOM 2499 C CA . THR A 1 311 ? 27.544 -49.091 31.606 1.00 29.47 311 THR A CA 1
ATOM 2500 C C . THR A 1 311 ? 26.971 -50.505 31.804 1.00 29.47 311 THR A C 1
ATOM 2502 O O . THR A 1 311 ? 25.881 -50.648 32.367 1.00 29.47 311 THR A O 1
ATOM 2505 N N . PRO A 1 312 ? 27.659 -51.559 31.327 1.00 28.84 312 PRO A N 1
ATOM 2506 C CA . PRO A 1 312 ? 27.212 -52.938 31.465 1.00 28.84 312 PRO A CA 1
ATOM 2507 C C . PRO A 1 312 ? 27.641 -53.546 32.809 1.00 28.84 312 PRO A C 1
ATOM 2509 O O . PRO A 1 312 ? 28.790 -53.416 33.208 1.00 28.84 312 PRO A O 1
ATOM 2512 N N . ASN A 1 313 ? 26.680 -54.221 33.445 1.00 29.14 313 ASN A N 1
ATOM 2513 C CA . ASN A 1 313 ? 26.771 -55.370 34.355 1.00 29.14 313 ASN A CA 1
ATOM 2514 C C . ASN A 1 313 ? 28.128 -55.698 35.006 1.00 29.14 313 ASN A C 1
ATOM 2516 O O . ASN A 1 313 ? 29.001 -56.258 34.347 1.00 29.14 313 ASN A O 1
ATOM 2520 N N . ASP A 1 314 ? 28.174 -55.580 36.337 1.00 26.77 314 ASP A N 1
ATOM 2521 C CA . ASP A 1 314 ? 28.966 -56.476 37.180 1.00 26.77 314 ASP A CA 1
ATOM 2522 C C . ASP A 1 314 ? 28.054 -57.522 37.845 1.00 26.77 314 ASP A C 1
ATOM 2524 O O . ASP A 1 314 ? 27.124 -57.205 38.584 1.00 26.77 314 ASP A O 1
ATOM 2528 N N . VAL A 1 315 ? 28.352 -58.776 37.498 1.00 30.88 315 VAL A N 1
ATOM 2529 C CA . VAL A 1 315 ? 28.390 -59.979 38.343 1.00 30.88 315 VAL A CA 1
ATOM 2530 C C . VAL A 1 315 ? 27.177 -60.264 39.240 1.00 30.88 315 VAL A C 1
ATOM 2532 O O . VAL A 1 315 ? 27.094 -59.834 40.386 1.00 30.88 315 VAL A O 1
ATOM 2535 N N . ASN A 1 316 ? 26.312 -61.161 38.752 1.00 29.45 316 ASN A N 1
ATOM 2536 C CA . ASN A 1 316 ? 25.523 -62.045 39.608 1.00 29.45 316 ASN A CA 1
ATOM 2537 C C . ASN A 1 316 ? 26.268 -63.380 39.744 1.00 29.45 316 ASN A C 1
ATOM 2539 O O . ASN A 1 316 ? 26.385 -64.152 38.791 1.00 29.45 316 ASN A O 1
ATOM 2543 N N . THR A 1 317 ? 26.790 -63.618 40.939 1.00 31.95 317 THR A N 1
ATOM 2544 C CA . THR A 1 317 ? 27.415 -64.857 41.396 1.00 31.95 317 THR A CA 1
ATOM 2545 C C . THR A 1 317 ? 26.348 -65.945 41.555 1.00 31.95 317 THR A C 1
ATOM 2547 O O . THR A 1 317 ? 25.351 -65.756 42.249 1.00 31.95 317 THR A O 1
ATOM 2550 N N . ALA A 1 318 ? 26.554 -67.090 40.903 1.00 35.09 318 ALA A N 1
ATOM 2551 C CA . ALA A 1 318 ? 25.733 -68.291 41.053 1.00 35.09 318 ALA A CA 1
ATOM 2552 C C . ALA A 1 318 ? 25.986 -68.991 4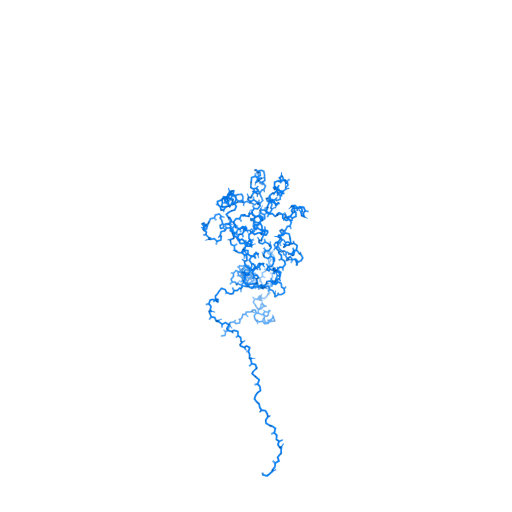2.407 1.00 35.09 318 ALA A C 1
ATOM 2554 O O . ALA A 1 318 ? 27.117 -68.943 42.897 1.00 35.09 318 ALA A O 1
ATOM 2555 N N . PRO A 1 319 ? 24.996 -69.696 42.990 1.00 34.88 319 PRO A N 1
ATOM 2556 C CA . PRO A 1 319 ? 25.224 -70.564 44.137 1.00 34.88 319 PRO A CA 1
ATOM 2557 C C . PRO A 1 319 ? 25.275 -72.060 43.767 1.00 34.88 319 PRO A C 1
ATOM 2559 O O . PRO A 1 319 ? 24.568 -72.513 42.869 1.00 34.88 319 PRO A O 1
ATOM 2562 N N . ASN A 1 320 ? 26.023 -72.800 44.600 1.00 29.58 320 ASN A N 1
ATOM 2563 C CA . ASN A 1 320 ? 26.012 -74.258 44.832 1.00 29.58 320 ASN A CA 1
ATOM 2564 C C . ASN A 1 320 ? 26.661 -75.106 43.711 1.00 29.58 320 ASN A C 1
ATOM 2566 O O . ASN A 1 320 ? 26.349 -74.949 42.542 1.00 29.58 320 ASN A O 1
ATOM 2570 N N . THR A 1 321 ? 27.548 -76.085 43.938 1.00 29.09 321 THR A N 1
ATOM 2571 C CA . THR A 1 321 ? 27.696 -77.090 45.016 1.00 29.09 321 THR A CA 1
ATOM 2572 C C . THR A 1 321 ? 29.045 -77.826 44.745 1.00 29.09 321 THR A C 1
ATOM 2574 O O . THR A 1 321 ? 29.361 -78.013 43.575 1.00 29.09 321 THR A O 1
ATOM 2577 N N . ILE A 1 322 ? 29.915 -78.200 45.701 1.00 29.52 322 ILE A N 1
ATOM 2578 C CA . ILE A 1 322 ? 30.124 -79.571 46.252 1.00 29.52 322 ILE A CA 1
ATOM 2579 C C . ILE A 1 322 ? 31.475 -79.602 47.030 1.00 29.52 322 ILE A C 1
ATOM 2581 O O . ILE A 1 322 ? 32.472 -79.059 46.567 1.00 29.52 322 ILE A O 1
ATOM 2585 N N . ILE A 1 323 ? 31.426 -80.246 48.203 1.00 34.59 323 ILE A N 1
ATOM 2586 C CA . ILE A 1 323 ? 32.424 -80.671 49.232 1.00 34.59 323 ILE A CA 1
ATOM 2587 C C . ILE A 1 323 ? 33.415 -81.739 48.671 1.00 34.59 323 ILE A C 1
ATOM 2589 O O . ILE A 1 323 ? 33.047 -82.333 47.658 1.00 34.59 323 ILE A O 1
ATOM 2593 N N . PRO A 1 324 ? 34.575 -82.119 49.276 1.00 49.75 324 PRO A N 1
ATOM 2594 C CA . PRO A 1 324 ? 35.108 -81.857 50.627 1.00 49.75 324 PRO A CA 1
ATOM 2595 C C . PRO A 1 324 ? 36.423 -81.080 50.728 1.00 49.75 324 PRO A C 1
ATOM 2597 O O . PRO A 1 324 ? 37.238 -81.124 49.780 1.00 49.75 324 PRO A O 1
#

pLDDT: mean 75.22, std 19.63, range [26.0, 97.31]

Sequence (324 aa):
MAPKLLTDLPSEIRQKIFKECLKVDGGYIYNAQTDKLTNADEARTPINLSLRYTCRSIARDTATIPLAVNTIHFSTSDKWRSLAGCFNLVATAYYILEQDLAFHLAESITPAMFAQLDAKFPRFRSMFESELANHNIRNPVEDRPRSRKDLVDRMRPPLCHWVGYFFGLKVDRADVYGPSAYLGFADIHEEDFMDPRGDLSRGGSHDRWQQQSGDVRDALSYCLRLIAEEAPTEFDNQLHKTLPHWTGKYHPREFLGLKFNLWDIPSRDDVARALDLLDIHDFVWKLPDGRTPAGSTGNSAMIPPSHVQKTPNDVNTAPNTIIP

Organism: Fusarium circinatum (NCBI:txid48490)

Secondary structure (DSSP, 8-state):
-PPPPGGGS-HHHHHHHHHHHH--TT-EEEETTTTEEEESSTT-PBP--HHHHHHHHHHHHTSSHHHHHS-------HHHHHHHHHHHHHHHHHHHHHHHHHHHTGGG--HHHHHHHHHHSTTHHHHHHHHHHHHHHHS---SS------GGGGSS----HHHHHHHIIIIIHHHHHGGGG---STTGGGS-SS-TT--SPTTSHHHHHHHTHHHHHHHHHHHHHHHHHHSHHHHHHHHHHH-GGGTTTS-GGGGGG-PPPTTS---HHHHHHHHHHTT--GGGGGS--S---TT-------PPPP----------PPP-----

Foldseek 3Di:
DDDDDLVNDDPVVNVVVVCVVQDDVVAWDQDPVVRDIAGPDPVRHRRDPVVVVVVVVVCVVCVCVVVVPDDDDDDDPPVCLLVLLLCLLLQLLLLVVLLQLCLVCVVLCDPVNVVVLCVQQPCLVVLNVVVSVLQCVQQPPDDDDDDDDDPLVVPFAPGRPLSSVSCVQAFSQCVPVNQVSHQARNCSLVADSSCNPVPDDPPDSVVVCSVPVVSNSVSSLSSLVVCCVRPVVSQQVSQCNGPVVCVVPPDSVVSSVLNDDPPDSDDPVSSVVSCVSSVRDPSSSVHDHDRPPPPPPDDDDPPDPDDPDDDDDDDDDDDDDDDD

Radius of gyration: 34.3 Å; chains: 1; bounding box: 84×117×74 Å